Protein AF-0000000074701591 (afdb_homodimer)

InterPro domains:
  IPR004104 Gfo/Idh/MocA-like oxidoreductase, C-terminal [PF02894] (8-174)

Secondary structure (DSSP, 8-state):
---HHHHTTS-HHIIIIIHHHHHHHHHHHTS--SEEEEEEE--SHHHHHTT--SEEEEEEE-TTS-EEEEEEES--TTS----EEEEETTEEEEE---BS---EEEETTEEEEPPBPSSHHHHTHHHHHHHHHHHHHHHTTSS--SS-HHHHHHHHHHHHHHHHHHHHTS-EE-/---HHHHTTS-HHIIIIIHHHHHHHHHHHTS--SEEEEEEE--SHHHHHTT--SEEEEEEE-TTS-EEEEEEES--TTS----EEEEETTEEEEE---BS---EEEETTEEEEPPBP-SHHHHTHHHHHHHHHHHHHHHTTSS--SS-HHHHHHHHHHHHHHHHHHHHTS-EE-

Foldseek 3Di:
DDDLVCCLPQPACLNNPVLVVLLVVCVVVVFFFFKKAKAFAAPDVSCVVSVHTFWMWMWTATPVGDIDIDTGGPDDPLADFDKDWDADPVGIDIDGFDAPDPDWDQDPVGIDDHGTHHDDCVRCVVVVVVVVVQVVCVVVVNDPDPQDPVSSVSSVVNSVQHVVNHVVVHMGGD/DDDLVCCLPQPACLNNPVLVVLLVVCVVVVFFFFKKAKAFAAPDVSCVVSVHTFWMWMWTATPVGDIDIDTGGPDDPLADFDKDWDADPVGIDIDGFDAPDPDWDADPVGIDDHGTHHDDCVRCVVVVVVVVVQVVCVVVVNDPDPQDPVSSVSSVVSSVQHVVNHVVVHMGGD

Sequence (348 aa):
MPPINFLKISGGIFHDCCVHDVDIICWIVGEVPHTVFCLAHAFNSEIGELKDVDTVAVVMKFPSGIIGQIDLSRHAVYGYDQRIEVFGAAGMVTSDNVPALNTQLFKTGGSSQSPLKHSFPQRYADGYTEEMNHFINAIRRKESLRVSKDDVLRSWHVVDAIEKSFHSGKPVTLMPPINFLKISGGIFHDCCVHDVDIICWIVGEVPHTVFCLAHAFNSEIGELKDVDTVAVVMKFPSGIIGQIDLSRHAVYGYDQRIEVFGAAGMVTSDNVPALNTQLFKTGGSSQSPLKHSFPQRYADGYTEEMNHFINAIRRKESLRVSKDDVLRSWHVVDAIEKSFHSGKPVTL

Structure (mmCIF, N/CA/C/O backbone):
data_AF-0000000074701591-model_v1
#
loop_
_entity.id
_entity.type
_entity.pdbx_description
1 polymer 'Myo-inositol 2-dehydrogenase'
#
loop_
_atom_site.group_PDB
_atom_site.id
_atom_site.type_symbol
_atom_site.label_atom_id
_atom_site.label_alt_id
_atom_site.label_comp_id
_atom_site.label_asym_id
_atom_site.label_entity_id
_atom_site.label_seq_id
_atom_site.pdbx_PDB_ins_code
_atom_site.Cartn_x
_atom_site.Cartn_y
_atom_site.Cartn_z
_atom_site.occupancy
_atom_site.B_iso_or_equiv
_atom_site.auth_seq_id
_atom_site.auth_comp_id
_atom_site.auth_asym_id
_atom_site.auth_atom_id
_atom_site.pdbx_PDB_model_num
ATOM 1 N N . MET A 1 1 ? -6.352 19.656 -4.129 1 79.56 1 MET A N 1
ATOM 2 C CA . MET A 1 1 ? -4.941 20.031 -4.164 1 79.56 1 MET A CA 1
ATOM 3 C C . MET A 1 1 ? -4.762 21.469 -3.678 1 79.56 1 MET A C 1
ATOM 5 O O . MET A 1 1 ? -5.57 22.344 -3.992 1 79.56 1 MET A O 1
ATOM 9 N N . PRO A 1 2 ? -3.682 21.688 -2.904 1 80.56 2 PRO A N 1
ATOM 10 C CA . PRO A 1 2 ? -3.445 23.062 -2.455 1 80.56 2 PRO A CA 1
ATOM 11 C C . PRO A 1 2 ? -3.113 24.016 -3.605 1 80.56 2 PRO A C 1
ATOM 13 O O . PRO A 1 2 ? -2.688 23.562 -4.676 1 80.56 2 PRO A O 1
ATOM 16 N N . PRO A 1 3 ? -3.387 25.344 -3.336 1 85.69 3 PRO A N 1
ATOM 17 C CA . PRO A 1 3 ? -3.025 26.312 -4.371 1 85.69 3 PRO A CA 1
ATOM 18 C C . PRO A 1 3 ? -1.529 26.328 -4.672 1 85.69 3 PRO A C 1
ATOM 20 O O . PRO A 1 3 ? -0.713 26.109 -3.775 1 85.69 3 PRO A O 1
ATOM 23 N N . ILE A 1 4 ? -1.221 26.656 -5.949 1 87.12 4 ILE A N 1
ATOM 24 C CA . ILE A 1 4 ? 0.149 26.609 -6.449 1 87.12 4 ILE A CA 1
ATOM 25 C C . ILE A 1 4 ? 1.024 27.578 -5.652 1 87.12 4 ILE A C 1
ATOM 27 O O . ILE A 1 4 ? 2.201 27.297 -5.406 1 87.12 4 ILE A O 1
ATOM 31 N N . ASN A 1 5 ? 0.475 28.688 -5.27 1 88.06 5 ASN A N 1
ATOM 32 C CA . ASN A 1 5 ? 1.245 29.672 -4.512 1 88.06 5 ASN A CA 1
ATOM 33 C C . ASN A 1 5 ? 1.689 29.109 -3.162 1 88.06 5 ASN A C 1
ATOM 35 O O . ASN A 1 5 ? 2.756 29.469 -2.66 1 88.06 5 ASN A O 1
ATOM 39 N N . PHE A 1 6 ? 0.894 28.297 -2.631 1 88.56 6 PHE A N 1
ATOM 40 C CA . PHE A 1 6 ? 1.275 27.625 -1.394 1 88.56 6 PHE A CA 1
ATOM 41 C C . PHE A 1 6 ? 2.357 26.594 -1.654 1 88.56 6 PHE A C 1
ATOM 43 O O . PHE A 1 6 ? 3.311 26.469 -0.88 1 88.56 6 PHE A O 1
ATOM 50 N N . LEU A 1 7 ? 2.193 25.875 -2.693 1 87.56 7 LEU A N 1
ATOM 51 C CA . LEU A 1 7 ? 3.135 24.797 -3.012 1 87.56 7 LEU A CA 1
ATOM 52 C C . LEU A 1 7 ? 4.539 25.359 -3.221 1 87.56 7 LEU A C 1
ATOM 54 O O . LEU A 1 7 ? 5.527 24.688 -2.906 1 87.56 7 LEU A O 1
ATOM 58 N N . LYS A 1 8 ? 4.652 26.641 -3.631 1 87.44 8 LYS A N 1
ATOM 59 C CA . LYS A 1 8 ? 5.934 27.297 -3.887 1 87.44 8 LYS A CA 1
ATOM 60 C C . LYS A 1 8 ? 6.723 27.484 -2.594 1 87.44 8 LYS A C 1
ATOM 62 O O . LYS A 1 8 ? 7.953 27.516 -2.611 1 87.44 8 LYS A O 1
ATOM 67 N N . ILE A 1 9 ? 5.941 27.5 -1.515 1 86.56 9 ILE A N 1
ATOM 68 C CA . ILE A 1 9 ? 6.629 27.812 -0.264 1 86.56 9 ILE A CA 1
ATOM 69 C C . ILE A 1 9 ? 6.438 26.672 0.725 1 86.56 9 ILE A C 1
ATOM 71 O O . ILE A 1 9 ? 6.781 26.781 1.902 1 86.56 9 ILE A O 1
ATOM 75 N N . SER A 1 10 ? 5.859 25.578 0.426 1 84.5 10 SER A N 1
ATOM 76 C CA . SER A 1 10 ? 5.453 24.5 1.317 1 84.5 10 SER A CA 1
ATOM 77 C C . SER A 1 10 ? 6.645 23.625 1.711 1 84.5 10 SER A C 1
ATOM 79 O O . SER A 1 10 ? 6.566 22.859 2.662 1 84.5 10 SER A O 1
ATOM 81 N N . GLY A 1 11 ? 7.812 23.719 1.009 1 89.12 11 GLY A N 1
ATOM 82 C CA . GLY A 1 11 ? 8.938 22.844 1.234 1 89.12 11 GLY A CA 1
ATOM 83 C C . GLY A 1 11 ? 8.82 21.516 0.488 1 89.12 11 GLY A C 1
ATOM 84 O O . GLY A 1 11 ? 9.641 20.625 0.68 1 89.12 11 GLY A O 1
ATOM 85 N N . GLY A 1 12 ? 7.734 21.438 -0.418 1 94.19 12 GLY A N 1
ATOM 86 C CA . GLY A 1 12 ? 7.582 20.266 -1.252 1 94.19 12 GLY A CA 1
ATOM 87 C C . GLY A 1 12 ? 6.789 19.156 -0.581 1 94.19 12 GLY A C 1
ATOM 88 O O . GLY A 1 12 ? 6.613 19.156 0.639 1 94.19 12 GLY A O 1
ATOM 89 N N . ILE A 1 13 ? 6.387 18.188 -1.311 1 96.75 13 ILE A N 1
ATOM 90 C CA . ILE A 1 13 ? 5.445 17.172 -0.865 1 96.75 13 ILE A CA 1
ATOM 91 C C . ILE A 1 13 ? 6.066 16.359 0.265 1 96.75 13 ILE A C 1
ATOM 93 O O . ILE A 1 13 ? 5.359 15.875 1.154 1 96.75 13 ILE A O 1
ATOM 97 N N . PHE A 1 14 ? 7.371 16.172 0.248 1 97.88 14 PHE A N 1
ATOM 98 C CA . PHE A 1 14 ? 8.031 15.336 1.236 1 97.88 14 PHE A CA 1
ATOM 99 C C . PHE A 1 14 ? 7.957 15.961 2.623 1 97.88 14 PHE A C 1
ATOM 101 O O . PHE A 1 14 ? 7.488 15.336 3.572 1 97.88 14 PHE A O 1
ATOM 108 N N . HIS A 1 15 ? 8.281 17.219 2.748 1 95.19 15 HIS A N 1
ATOM 109 C CA . HIS A 1 15 ? 8.328 17.859 4.055 1 95.19 15 HIS A CA 1
ATOM 110 C C . HIS A 1 15 ? 6.988 18.5 4.406 1 95.19 15 HIS A C 1
ATOM 112 O O . HIS A 1 15 ? 6.73 18.812 5.57 1 95.19 15 HIS A O 1
ATOM 118 N N . ASP A 1 16 ? 6.117 18.609 3.438 1 94.12 16 ASP A N 1
ATOM 119 C CA . ASP A 1 16 ? 4.789 19.172 3.656 1 94.12 16 ASP A CA 1
ATOM 120 C C . ASP A 1 16 ? 3.779 18.078 3.998 1 94.12 16 ASP A C 1
ATOM 122 O O . ASP A 1 16 ? 2.914 18.281 4.855 1 94.12 16 ASP A O 1
ATOM 126 N N . CYS A 1 17 ? 3.826 16.906 3.34 1 94.81 17 CYS A N 1
ATOM 127 C CA . CYS A 1 17 ? 2.797 15.883 3.453 1 94.81 17 CYS A CA 1
ATOM 128 C C . CYS A 1 17 ? 3.389 14.57 3.953 1 94.81 17 CYS A C 1
ATOM 130 O O . CYS A 1 17 ? 2.986 14.062 5 1 94.81 17 CYS A O 1
ATOM 132 N N . CYS A 1 18 ? 4.414 14.109 3.32 1 97.75 18 CYS A N 1
ATOM 133 C CA . CYS A 1 18 ? 4.992 12.805 3.602 1 97.75 18 CYS A CA 1
ATOM 134 C C . CYS A 1 18 ? 5.465 12.719 5.051 1 97.75 18 CYS A C 1
ATOM 136 O O . CYS A 1 18 ? 5.387 11.656 5.668 1 97.75 18 CYS A O 1
ATOM 138 N N . VAL A 1 19 ? 5.875 13.805 5.578 1 97.31 19 VAL A N 1
ATOM 139 C CA . VAL A 1 19 ? 6.43 13.859 6.926 1 97.31 19 VAL A CA 1
ATOM 140 C C . VAL A 1 19 ? 5.379 13.398 7.934 1 97.31 19 VAL A C 1
ATOM 142 O O . VAL A 1 19 ? 5.707 12.758 8.938 1 97.31 19 VAL A O 1
ATOM 145 N N . HIS A 1 20 ? 4.137 13.664 7.703 1 94.81 20 HIS A N 1
ATOM 146 C CA . HIS A 1 20 ? 3.076 13.25 8.617 1 94.81 20 HIS A CA 1
ATOM 147 C C . HIS A 1 20 ? 2.895 11.734 8.594 1 94.81 20 HIS A C 1
ATOM 149 O O . HIS A 1 20 ? 2.66 11.117 9.641 1 94.81 20 HIS A O 1
ATOM 155 N N . ASP A 1 21 ? 2.953 11.156 7.445 1 97.31 21 ASP A N 1
ATOM 156 C CA . ASP A 1 21 ? 2.844 9.703 7.316 1 97.31 21 ASP A CA 1
ATOM 157 C C . ASP A 1 21 ? 4.023 9.008 7.988 1 97.31 21 ASP A C 1
ATOM 159 O O . ASP A 1 21 ? 3.842 8 8.68 1 97.31 21 ASP A O 1
ATOM 163 N N . VAL A 1 22 ? 5.18 9.57 7.762 1 98.12 22 VAL A N 1
ATOM 164 C CA . VAL A 1 22 ? 6.375 9.016 8.391 1 98.12 22 VAL A CA 1
ATOM 165 C C . VAL A 1 22 ? 6.246 9.086 9.906 1 98.12 22 VAL A C 1
ATOM 167 O O . VAL A 1 22 ? 6.547 8.125 10.609 1 98.12 22 VAL A O 1
ATOM 170 N N . ASP A 1 23 ? 5.828 10.211 10.367 1 97 23 ASP A N 1
ATOM 171 C CA . ASP A 1 23 ? 5.68 10.422 11.805 1 97 23 ASP A CA 1
ATOM 172 C C . ASP A 1 23 ? 4.766 9.367 12.422 1 97 23 ASP A C 1
ATOM 174 O O . ASP A 1 23 ? 5.125 8.734 13.422 1 97 23 ASP A O 1
ATOM 178 N N . ILE A 1 24 ? 3.611 9.148 11.844 1 96.19 24 ILE A N 1
ATOM 179 C CA . ILE A 1 24 ? 2.641 8.219 12.414 1 96.19 24 ILE A CA 1
ATOM 180 C C . ILE A 1 24 ? 3.184 6.797 12.344 1 96.19 24 ILE A C 1
ATOM 182 O O . ILE A 1 24 ? 3 6.004 13.266 1 96.19 24 ILE A O 1
ATOM 186 N N . ILE A 1 25 ? 3.84 6.438 11.266 1 97.69 25 ILE A N 1
ATOM 187 C CA . ILE A 1 25 ? 4.379 5.09 11.109 1 97.69 25 ILE A CA 1
ATOM 188 C C . ILE A 1 25 ? 5.457 4.844 12.156 1 97.69 25 ILE A C 1
ATOM 190 O O . ILE A 1 25 ? 5.445 3.812 12.836 1 97.69 25 ILE A O 1
ATOM 194 N N . CYS A 1 26 ? 6.359 5.77 12.305 1 97 26 CYS A N 1
ATOM 195 C CA . CYS A 1 26 ? 7.418 5.617 13.289 1 97 26 CYS A CA 1
ATOM 196 C C . CYS A 1 26 ? 6.84 5.543 14.703 1 97 26 CYS A C 1
ATOM 198 O O . CYS A 1 26 ? 7.344 4.801 15.547 1 97 26 CYS A O 1
ATOM 200 N N . TRP A 1 27 ? 5.848 6.332 14.93 1 95.31 27 TRP A N 1
ATOM 201 C CA . TRP A 1 27 ? 5.191 6.324 16.234 1 95.31 27 TRP A CA 1
ATOM 202 C C . TRP A 1 27 ? 4.559 4.965 16.516 1 95.31 27 TRP A C 1
ATOM 204 O O . TRP A 1 27 ? 4.738 4.402 17.594 1 95.31 27 TRP A O 1
ATOM 214 N N . ILE A 1 28 ? 3.879 4.367 15.562 1 96.25 28 ILE A N 1
ATOM 215 C CA . ILE A 1 28 ? 3.195 3.086 15.711 1 96.25 28 ILE A CA 1
ATOM 216 C C . ILE A 1 28 ? 4.223 1.969 15.883 1 96.25 28 ILE A C 1
ATOM 218 O O . ILE A 1 28 ? 4.066 1.103 16.75 1 96.25 28 ILE A O 1
ATOM 222 N N . VAL A 1 29 ? 5.234 2.025 15.062 1 96.19 29 VAL A N 1
ATOM 223 C CA . VAL A 1 29 ? 6.223 0.956 15.055 1 96.19 29 VAL A CA 1
ATOM 224 C C . VAL A 1 29 ? 7.137 1.085 16.266 1 96.19 29 VAL A C 1
ATOM 226 O O . VAL A 1 29 ? 7.613 0.082 16.812 1 96.19 29 VAL A O 1
ATOM 229 N N . GLY A 1 30 ? 7.395 2.258 16.719 1 94.81 30 GLY A N 1
ATOM 230 C CA . GLY A 1 30 ? 8.281 2.512 17.844 1 94.81 30 GLY A CA 1
ATOM 231 C C . GLY A 1 30 ? 9.75 2.396 17.484 1 94.81 30 GLY A C 1
ATOM 232 O O . GLY A 1 30 ? 10.578 2.086 18.344 1 94.81 30 GLY A O 1
ATOM 233 N N . GLU A 1 31 ? 10.039 2.424 16.172 1 95.81 31 GLU A N 1
ATOM 234 C CA . GLU A 1 31 ? 11.391 2.342 15.625 1 95.81 31 GLU A CA 1
ATOM 235 C C . GLU A 1 31 ? 11.602 3.363 14.508 1 95.81 31 GLU A C 1
ATOM 237 O O . GLU A 1 31 ? 10.641 3.977 14.039 1 95.81 31 GLU A O 1
ATOM 242 N N . VAL A 1 32 ? 12.836 3.596 14.273 1 97.06 32 VAL A N 1
ATOM 243 C CA . VAL A 1 32 ? 13.219 4.32 13.062 1 97.06 32 VAL A CA 1
ATOM 244 C C . VAL A 1 32 ? 13.656 3.332 11.984 1 97.06 32 VAL A C 1
ATOM 246 O O . VAL A 1 32 ? 14.367 2.363 12.266 1 97.06 32 VAL A O 1
ATOM 249 N N . PRO A 1 33 ? 13.156 3.578 10.789 1 98.38 33 PRO A N 1
ATOM 250 C CA . PRO A 1 33 ? 13.602 2.652 9.742 1 98.38 33 PRO A CA 1
ATOM 251 C C . PRO A 1 33 ? 15.102 2.738 9.469 1 98.38 33 PRO A C 1
ATOM 253 O O . PRO A 1 33 ? 15.703 3.803 9.641 1 98.38 33 PRO A O 1
ATOM 256 N N . HIS A 1 34 ? 15.688 1.647 9.055 1 97.94 34 HIS A N 1
ATOM 257 C CA . HIS A 1 34 ? 17.109 1.663 8.727 1 97.94 34 HIS A CA 1
ATOM 258 C C . HIS A 1 34 ? 17.328 1.798 7.227 1 97.94 34 HIS A C 1
ATOM 260 O O . HIS A 1 34 ? 18.422 2.148 6.781 1 97.94 34 HIS A O 1
ATOM 266 N N . THR A 1 35 ? 16.359 1.488 6.426 1 98.44 35 THR A N 1
ATOM 267 C CA . THR A 1 35 ? 16.422 1.629 4.977 1 98.44 35 THR A CA 1
ATOM 268 C C . THR A 1 35 ? 15.125 2.234 4.438 1 98.44 35 THR A C 1
ATOM 270 O O . THR A 1 35 ? 14.031 1.86 4.871 1 98.44 35 THR A O 1
ATOM 273 N N . VAL A 1 36 ? 15.234 3.16 3.463 1 98.88 36 VAL A N 1
ATOM 274 C CA . VAL A 1 36 ? 14.07 3.725 2.795 1 98.88 36 VAL A CA 1
ATOM 275 C C . VAL A 1 36 ? 14.32 3.787 1.289 1 98.88 36 VAL A C 1
ATOM 277 O O . VAL A 1 36 ? 15.461 3.928 0.846 1 98.88 36 VAL A O 1
ATOM 280 N N . PHE A 1 37 ? 13.297 3.635 0.525 1 98.94 37 PHE A N 1
ATOM 281 C CA . PHE A 1 37 ? 13.312 3.812 -0.921 1 98.94 37 PHE A CA 1
ATOM 282 C C . PHE A 1 37 ? 12.031 4.484 -1.401 1 98.94 37 PHE A C 1
ATOM 284 O O . PHE A 1 37 ? 10.945 4.203 -0.889 1 98.94 37 PHE A O 1
ATOM 291 N N . CYS A 1 38 ? 12.203 5.34 -2.35 1 98.88 38 CYS A N 1
ATOM 292 C CA . CYS A 1 38 ? 11.078 6.168 -2.77 1 98.88 38 CYS A CA 1
ATOM 293 C C . CYS A 1 38 ? 11 6.254 -4.289 1 98.88 38 CYS A C 1
ATOM 295 O O . CYS A 1 38 ? 12.023 6.441 -4.957 1 98.88 38 CYS A O 1
ATOM 297 N N . LEU A 1 39 ? 9.852 6 -4.828 1 98.81 39 LEU A N 1
ATOM 298 C CA . LEU A 1 39 ? 9.484 6.371 -6.191 1 98.81 39 LEU A CA 1
ATOM 299 C C . LEU A 1 39 ? 8.43 7.469 -6.191 1 98.81 39 LEU A C 1
ATOM 301 O O . LEU A 1 39 ? 7.52 7.461 -5.363 1 98.81 39 LEU A O 1
ATOM 305 N N . ALA A 1 40 ? 8.578 8.383 -7.102 1 98.62 40 ALA A N 1
ATOM 306 C CA . ALA A 1 40 ? 7.605 9.469 -7.168 1 98.62 40 ALA A CA 1
ATOM 307 C C . ALA A 1 40 ? 7.453 9.984 -8.594 1 98.62 40 ALA A C 1
ATOM 309 O O . ALA A 1 40 ? 8.227 9.609 -9.484 1 98.62 40 ALA A O 1
ATOM 310 N N . HIS A 1 41 ? 6.402 10.742 -8.805 1 98.12 41 HIS A N 1
ATOM 311 C CA . HIS A 1 41 ? 6.109 11.273 -10.133 1 98.12 41 HIS A CA 1
ATOM 312 C C . HIS A 1 41 ? 5.27 12.539 -10.047 1 98.12 41 HIS A C 1
ATOM 314 O O . HIS A 1 41 ? 4.461 12.695 -9.125 1 98.12 41 HIS A O 1
ATOM 320 N N . ALA A 1 42 ? 5.5 13.43 -10.914 1 97.31 42 ALA A N 1
ATOM 321 C CA . ALA A 1 42 ? 4.641 14.602 -11.094 1 97.31 42 ALA A CA 1
ATOM 322 C C . ALA A 1 42 ? 3.713 14.422 -12.289 1 97.31 42 ALA A C 1
ATOM 324 O O . ALA A 1 42 ? 4.145 14.539 -13.438 1 97.31 42 ALA A O 1
ATOM 325 N N . PHE A 1 43 ? 2.492 14.156 -12.039 1 96.06 43 PHE A N 1
ATOM 326 C CA . PHE A 1 43 ? 1.516 14.078 -13.117 1 96.06 43 PHE A CA 1
ATOM 327 C C . PHE A 1 43 ? 1.043 15.469 -13.523 1 96.06 43 PHE A C 1
ATOM 329 O O . PHE A 1 43 ? 0.698 15.703 -14.68 1 96.06 43 PHE A O 1
ATOM 336 N N . ASN A 1 44 ? 0.927 16.297 -12.531 1 94.25 44 ASN A N 1
ATOM 337 C CA . ASN A 1 44 ? 0.596 17.703 -12.773 1 94.25 44 ASN A CA 1
ATOM 338 C C . ASN A 1 44 ? 1.81 18.484 -13.258 1 94.25 44 ASN A C 1
ATOM 340 O O . ASN A 1 44 ? 2.797 18.625 -12.531 1 94.25 44 ASN A O 1
ATOM 344 N N . SER A 1 45 ? 1.677 19.078 -14.391 1 94.56 45 SER A N 1
ATOM 345 C CA . SER A 1 45 ? 2.816 19.75 -15.016 1 94.56 45 SER A CA 1
ATOM 346 C C . SER A 1 45 ? 3.256 20.969 -14.203 1 94.56 45 SER A C 1
ATOM 348 O O . SER A 1 45 ? 4.445 21.281 -14.148 1 94.56 45 SER A O 1
ATOM 350 N N . GLU A 1 46 ? 2.365 21.656 -13.617 1 93.88 46 GLU A N 1
ATOM 351 C CA . GLU A 1 46 ? 2.703 22.828 -12.812 1 93.88 46 GLU A CA 1
ATOM 352 C C . GLU A 1 46 ? 3.549 22.438 -11.602 1 93.88 46 GLU A C 1
ATOM 354 O O . GLU A 1 46 ? 4.484 23.156 -11.234 1 93.88 46 GLU A O 1
ATOM 359 N N . ILE A 1 47 ? 3.191 21.328 -11.016 1 94.62 47 ILE A N 1
ATOM 360 C CA . ILE A 1 47 ? 3.963 20.844 -9.883 1 94.62 47 ILE A CA 1
ATOM 361 C C . ILE A 1 47 ? 5.359 20.422 -10.352 1 94.62 47 ILE A C 1
ATOM 363 O O . ILE A 1 47 ? 6.352 20.688 -9.664 1 94.62 47 ILE A O 1
ATOM 367 N N . GLY A 1 48 ? 5.391 19.797 -11.477 1 95 48 GLY A N 1
ATOM 368 C CA . GLY A 1 48 ? 6.672 19.438 -12.062 1 95 48 GLY A CA 1
ATOM 369 C C . GLY A 1 48 ? 7.586 20.625 -12.297 1 95 48 GLY A C 1
ATOM 370 O O . GLY A 1 48 ? 8.797 20.531 -12.07 1 95 48 GLY A O 1
ATOM 371 N N . GLU A 1 49 ? 7.062 21.656 -12.719 1 94.62 49 GLU A N 1
ATOM 372 C CA . GLU A 1 49 ? 7.828 22.859 -13 1 94.62 49 GLU A CA 1
ATOM 373 C C . GLU A 1 49 ? 8.438 23.438 -11.727 1 94.62 49 GLU A C 1
ATOM 375 O O . GLU A 1 49 ? 9.469 24.109 -11.773 1 94.62 49 GLU A O 1
ATOM 380 N N . LEU A 1 50 ? 7.805 23.156 -10.641 1 93.81 50 LEU A N 1
ATOM 381 C CA . LEU A 1 50 ? 8.328 23.594 -9.352 1 93.81 50 LEU A CA 1
ATOM 382 C C . LEU A 1 50 ? 9.391 22.625 -8.844 1 93.81 50 LEU A C 1
ATOM 384 O O . LEU A 1 50 ? 9.852 22.734 -7.703 1 93.81 50 LEU A O 1
ATOM 388 N N . LYS A 1 51 ? 9.719 21.656 -9.68 1 94.81 51 LYS A N 1
ATOM 389 C CA . LYS A 1 51 ? 10.672 20.609 -9.328 1 94.81 51 LYS A CA 1
ATOM 390 C C . LYS A 1 51 ? 10.188 19.812 -8.125 1 94.81 51 LYS A C 1
ATOM 392 O O . LYS A 1 51 ? 10.977 19.453 -7.246 1 94.81 51 LYS A O 1
ATOM 397 N N . ASP A 1 52 ? 8.914 19.688 -8.039 1 96.56 52 ASP A N 1
ATOM 398 C CA . ASP A 1 52 ? 8.242 18.875 -7.035 1 96.56 52 ASP A CA 1
ATOM 399 C C . ASP A 1 52 ? 7.488 17.719 -7.688 1 96.56 52 ASP A C 1
ATOM 401 O O . ASP A 1 52 ? 7.562 17.531 -8.906 1 96.56 52 ASP A O 1
ATOM 405 N N . VAL A 1 53 ? 6.926 16.859 -6.887 1 97.62 53 VAL A N 1
ATOM 406 C CA . VAL A 1 53 ? 6.133 15.727 -7.355 1 97.62 53 VAL A CA 1
ATOM 407 C C . VAL A 1 53 ? 4.773 15.727 -6.66 1 97.62 53 VAL A C 1
ATOM 409 O O . VAL A 1 53 ? 4.559 16.469 -5.707 1 97.62 53 VAL A O 1
ATOM 412 N N . ASP A 1 54 ? 3.816 14.922 -7.242 1 96.88 54 ASP A N 1
ATOM 413 C CA . ASP A 1 54 ? 2.484 14.938 -6.648 1 96.88 54 ASP A CA 1
ATOM 414 C C . ASP A 1 54 ? 2.029 13.523 -6.277 1 96.88 54 ASP A C 1
ATOM 416 O O . ASP A 1 54 ? 0.958 13.344 -5.699 1 96.88 54 ASP A O 1
ATOM 420 N N . THR A 1 55 ? 2.805 12.523 -6.633 1 97.62 55 THR A N 1
ATOM 421 C CA . THR A 1 55 ? 2.549 11.125 -6.305 1 97.62 55 THR A CA 1
ATOM 422 C C . THR A 1 55 ? 3.814 10.453 -5.781 1 97.62 55 THR A C 1
ATOM 424 O O . THR A 1 55 ? 4.863 10.5 -6.43 1 97.62 55 THR A O 1
ATOM 427 N N . VAL A 1 56 ? 3.65 9.883 -4.594 1 98.44 56 VAL A N 1
ATOM 428 C CA . VAL A 1 56 ? 4.82 9.352 -3.904 1 98.44 56 VAL A CA 1
ATOM 429 C C . VAL A 1 56 ? 4.512 7.961 -3.361 1 98.44 56 VAL A C 1
ATOM 431 O O . VAL A 1 56 ? 3.443 7.734 -2.785 1 98.44 56 VAL A O 1
ATOM 434 N N . ALA A 1 57 ? 5.422 7.031 -3.598 1 98.81 57 ALA A N 1
ATOM 435 C CA . ALA A 1 57 ? 5.395 5.703 -2.99 1 98.81 57 ALA A CA 1
ATOM 436 C C . ALA A 1 57 ? 6.691 5.418 -2.242 1 98.81 57 ALA A C 1
ATOM 438 O O . ALA A 1 57 ? 7.781 5.57 -2.799 1 98.81 57 ALA A O 1
ATOM 439 N N . VAL A 1 58 ? 6.535 5.043 -1.021 1 98.88 58 VAL A N 1
ATOM 440 C CA . VAL A 1 58 ? 7.699 4.773 -0.184 1 98.88 58 VAL A CA 1
ATOM 441 C C . VAL A 1 58 ? 7.605 3.361 0.394 1 98.88 58 VAL A C 1
ATOM 443 O O . VAL A 1 58 ? 6.527 2.92 0.797 1 98.88 58 VAL A O 1
ATOM 446 N N . VAL A 1 59 ? 8.742 2.666 0.426 1 98.88 59 VAL A N 1
ATOM 447 C CA . VAL A 1 59 ? 8.891 1.475 1.253 1 98.88 59 VAL A CA 1
ATOM 448 C C . VAL A 1 59 ? 10.047 1.666 2.23 1 98.88 59 VAL A C 1
ATOM 450 O O . VAL A 1 59 ? 11.07 2.252 1.881 1 98.88 59 VAL A O 1
ATOM 453 N N . MET A 1 60 ? 9.828 1.188 3.398 1 98.69 60 MET A N 1
ATOM 454 C CA . MET A 1 60 ? 10.859 1.332 4.426 1 98.69 60 MET A CA 1
ATOM 455 C C . MET A 1 60 ? 10.961 0.066 5.27 1 98.69 60 MET A C 1
ATOM 457 O O . MET A 1 60 ? 9.961 -0.615 5.504 1 98.69 60 MET A O 1
ATOM 461 N N . LYS A 1 61 ? 12.156 -0.204 5.699 1 98.75 61 LYS A N 1
ATOM 462 C CA . LYS A 1 61 ? 12.438 -1.371 6.531 1 98.75 61 LYS A CA 1
ATOM 463 C C . LYS A 1 61 ? 12.938 -0.956 7.91 1 98.75 61 LYS A C 1
ATOM 465 O O . LYS A 1 61 ? 13.797 -0.078 8.023 1 98.75 61 LYS A O 1
ATOM 470 N N . PHE A 1 62 ? 12.367 -1.59 8.906 1 98.62 62 PHE A N 1
ATOM 471 C CA . PHE A 1 62 ? 12.758 -1.31 10.281 1 98.62 62 PHE A CA 1
ATOM 472 C C . PHE A 1 62 ? 13.672 -2.4 10.82 1 98.62 62 PHE A C 1
ATOM 474 O O . PHE A 1 62 ? 13.68 -3.521 10.305 1 98.62 62 PHE A O 1
ATOM 481 N N . PRO A 1 63 ? 14.477 -2.088 11.883 1 98 63 PRO A N 1
ATOM 482 C CA . PRO A 1 63 ? 15.398 -3.074 12.453 1 98 63 PRO A CA 1
ATOM 483 C C . PRO A 1 63 ? 14.688 -4.352 12.906 1 98 63 PRO A C 1
ATOM 485 O O . PRO A 1 63 ? 15.234 -5.445 12.773 1 98 63 PRO A O 1
ATOM 488 N N . SER A 1 64 ? 13.5 -4.305 13.312 1 97.38 64 SER A N 1
ATOM 489 C CA . SER A 1 64 ? 12.742 -5.453 13.805 1 97.38 64 SER A CA 1
ATOM 490 C C . SER A 1 64 ? 12.273 -6.336 12.656 1 97.38 64 SER A C 1
ATOM 492 O O . SER A 1 64 ? 11.758 -7.434 12.883 1 97.38 64 SER A O 1
ATOM 494 N N . GLY A 1 65 ? 12.383 -5.883 11.453 1 97.56 65 GLY A N 1
ATOM 495 C CA . GLY A 1 65 ? 11.898 -6.605 10.289 1 97.56 65 GLY A CA 1
ATOM 496 C C . GLY A 1 65 ? 10.609 -6.035 9.727 1 97.56 65 GLY A C 1
ATOM 497 O O . GLY A 1 65 ? 10.234 -6.34 8.594 1 97.56 65 GLY A O 1
ATOM 498 N N . ILE A 1 66 ? 9.977 -5.172 10.453 1 98.19 66 ILE A N 1
ATOM 499 C CA . ILE A 1 66 ? 8.727 -4.551 10.016 1 98.19 66 ILE A CA 1
ATOM 500 C C . ILE A 1 66 ? 8.969 -3.752 8.734 1 98.19 66 ILE A C 1
ATOM 502 O O . ILE A 1 66 ? 10.016 -3.113 8.586 1 98.19 66 ILE A O 1
ATOM 506 N N . ILE A 1 67 ? 8.039 -3.85 7.832 1 98.62 67 ILE A N 1
ATOM 507 C CA . ILE A 1 67 ? 8.094 -3.084 6.59 1 98.62 67 ILE A CA 1
ATOM 508 C C . ILE A 1 67 ? 6.961 -2.062 6.559 1 98.62 67 ILE A C 1
ATOM 510 O O . ILE A 1 67 ? 5.812 -2.387 6.875 1 98.62 67 ILE A O 1
ATOM 514 N N . GLY A 1 68 ? 7.312 -0.825 6.332 1 98.62 68 GLY A N 1
ATOM 515 C CA . GLY A 1 68 ? 6.332 0.238 6.168 1 98.62 68 GLY A CA 1
ATOM 516 C C . GLY A 1 68 ? 6.156 0.672 4.727 1 98.62 68 GLY A C 1
ATOM 517 O O . GLY A 1 68 ? 7.113 0.673 3.951 1 98.62 68 GLY A O 1
ATOM 518 N N . GLN A 1 69 ? 4.949 1.071 4.352 1 98.81 69 GLN A N 1
ATOM 519 C CA . GLN A 1 69 ? 4.664 1.592 3.02 1 98.81 69 GLN A CA 1
ATOM 520 C C . GLN A 1 69 ? 3.832 2.869 3.096 1 98.81 69 GLN A C 1
ATOM 522 O O . GLN A 1 69 ? 2.947 2.992 3.945 1 98.81 69 GLN A O 1
ATOM 527 N N . ILE A 1 70 ? 4.129 3.734 2.199 1 98.75 70 ILE A N 1
ATOM 528 C CA . ILE A 1 70 ? 3.363 4.969 2.064 1 98.75 70 ILE A CA 1
ATOM 529 C C . ILE A 1 70 ? 2.887 5.125 0.622 1 98.75 70 ILE A C 1
ATOM 531 O O . ILE A 1 70 ? 3.664 4.941 -0.319 1 98.75 70 ILE A O 1
ATOM 535 N N . ASP A 1 71 ? 1.668 5.297 0.409 1 98.12 71 ASP A N 1
ATOM 536 C CA . ASP A 1 71 ? 1.051 5.746 -0.835 1 98.12 71 ASP A CA 1
ATOM 537 C C . ASP A 1 71 ? 0.453 7.141 -0.68 1 98.12 71 ASP A C 1
ATOM 539 O O . ASP A 1 71 ? -0.523 7.328 0.051 1 98.12 71 ASP A O 1
ATOM 543 N N . LEU A 1 72 ? 1.054 8.07 -1.327 1 97.69 72 LEU A N 1
ATOM 544 C CA . LEU A 1 72 ? 0.728 9.477 -1.104 1 97.69 72 LEU A CA 1
ATOM 545 C C . LEU A 1 72 ? 0.475 10.195 -2.426 1 97.69 72 LEU A C 1
ATOM 547 O O . LEU A 1 72 ? 1.247 10.047 -3.375 1 97.69 72 LEU A O 1
ATOM 551 N N . SER A 1 73 ? -0.619 10.898 -2.514 1 95.69 73 SER A N 1
ATOM 552 C CA . SER A 1 73 ? -0.942 11.68 -3.701 1 95.69 73 SER A CA 1
ATOM 553 C C . SER A 1 73 ? -1.596 13.008 -3.326 1 95.69 73 SER A C 1
ATOM 555 O O . SER A 1 73 ? -2.418 13.062 -2.41 1 95.69 73 SER A O 1
ATOM 557 N N . ARG A 1 74 ? -1.28 14.023 -4.051 1 93.06 74 ARG A N 1
ATOM 558 C CA . ARG A 1 74 ? -1.942 15.312 -3.871 1 93.06 74 ARG A CA 1
ATOM 559 C C . ARG A 1 74 ? -3.256 15.367 -4.645 1 93.06 74 ARG A C 1
ATOM 561 O O . ARG A 1 74 ? -4.008 16.344 -4.535 1 93.06 74 ARG A O 1
ATOM 568 N N . HIS A 1 75 ? -3.568 14.258 -5.352 1 88.56 75 HIS A N 1
ATOM 569 C CA . HIS A 1 75 ? -4.684 14.32 -6.289 1 88.56 75 HIS A CA 1
ATOM 570 C C . HIS A 1 75 ? -5.785 13.336 -5.902 1 88.56 75 HIS A C 1
ATOM 572 O O . HIS A 1 75 ? -6.215 12.523 -6.719 1 88.56 75 HIS A O 1
ATOM 578 N N . ALA A 1 76 ? -6.297 13.398 -4.789 1 88.75 76 ALA A N 1
ATOM 579 C CA . ALA A 1 76 ? -7.48 12.625 -4.418 1 88.75 76 ALA A CA 1
ATOM 580 C C . ALA A 1 76 ? -8.758 13.438 -4.621 1 88.75 76 ALA A C 1
ATOM 582 O O . ALA A 1 76 ? -9.219 14.117 -3.703 1 88.75 76 ALA A O 1
ATOM 583 N N . VAL A 1 77 ? -9.359 13.312 -5.746 1 89 77 VAL A N 1
ATOM 584 C CA . VAL A 1 77 ? -10.445 14.195 -6.16 1 89 77 VAL A CA 1
ATOM 585 C C . VAL A 1 77 ? -11.727 13.812 -5.418 1 89 77 VAL A C 1
ATOM 587 O O . VAL A 1 77 ? -12.711 14.562 -5.441 1 89 77 VAL A O 1
ATOM 590 N N . TYR A 1 78 ? -11.742 12.719 -4.77 1 88.69 78 TYR A N 1
ATOM 591 C CA . TYR A 1 78 ? -12.938 12.234 -4.086 1 88.69 78 TYR A CA 1
ATOM 592 C C . TYR A 1 78 ? -12.914 12.617 -2.611 1 88.69 78 TYR A C 1
ATOM 594 O O . TYR A 1 78 ? -13.781 12.203 -1.842 1 88.69 78 TYR A O 1
ATOM 602 N N . GLY A 1 79 ? -11.938 13.328 -2.186 1 88.31 79 GLY A N 1
ATOM 603 C CA . GLY A 1 79 ? -11.898 13.844 -0.827 1 88.31 79 GLY A CA 1
ATOM 604 C C . GLY A 1 79 ? -10.602 13.539 -0.108 1 88.31 79 GLY A C 1
ATOM 605 O O . GLY A 1 79 ? -9.617 13.133 -0.736 1 88.31 79 GLY A O 1
ATOM 606 N N . TYR A 1 80 ? -10.617 13.867 1.189 1 89.06 80 TYR A N 1
ATOM 607 C CA . TYR A 1 80 ? -9.438 13.656 2.029 1 89.06 80 TYR A CA 1
ATOM 608 C C . TYR A 1 80 ? -9.297 12.188 2.402 1 89.06 80 TYR A C 1
ATOM 610 O O . TYR A 1 80 ? -9.789 11.75 3.445 1 89.06 80 TYR A O 1
ATOM 618 N N . ASP A 1 81 ? -8.586 11.484 1.565 1 92.94 81 ASP A N 1
ATOM 619 C CA . ASP A 1 81 ? -8.391 10.055 1.752 1 92.94 81 ASP A CA 1
ATOM 620 C C . ASP A 1 81 ? -7.188 9.773 2.65 1 92.94 81 ASP A C 1
ATOM 622 O O . ASP A 1 81 ? -6.039 9.938 2.229 1 92.94 81 ASP A O 1
ATOM 626 N N . GLN A 1 82 ? -7.402 9.422 3.818 1 94.12 82 GLN A N 1
ATOM 627 C CA . GLN A 1 82 ? -6.375 9.062 4.789 1 94.12 82 GLN A CA 1
ATOM 628 C C . GLN A 1 82 ? -6.742 7.777 5.527 1 94.12 82 GLN A C 1
ATOM 630 O O . GLN A 1 82 ? -7.75 7.727 6.234 1 94.12 82 GLN A O 1
ATOM 635 N N . ARG A 1 83 ? -5.973 6.797 5.301 1 96.31 83 ARG A N 1
ATOM 636 C CA . ARG A 1 83 ? -6.188 5.48 5.891 1 96.31 83 ARG A CA 1
ATOM 637 C C . ARG A 1 83 ? -4.875 4.875 6.375 1 96.31 83 ARG A C 1
ATOM 639 O O . ARG A 1 83 ? -3.801 5.234 5.883 1 96.31 83 ARG A O 1
ATOM 646 N N . ILE A 1 84 ? -4.988 4.023 7.355 1 97.5 84 ILE A N 1
ATOM 647 C CA . ILE A 1 84 ? -3.818 3.283 7.816 1 97.5 84 ILE A CA 1
ATOM 648 C C . ILE A 1 84 ? -4.211 1.843 8.141 1 97.5 84 ILE A C 1
ATOM 650 O O . ILE A 1 84 ? -5.293 1.592 8.672 1 97.5 84 ILE A O 1
ATOM 654 N N . GLU A 1 85 ? -3.373 0.961 7.742 1 97.75 85 GLU A N 1
ATOM 655 C CA . GLU A 1 85 ? -3.475 -0.452 8.094 1 97.75 85 GLU A CA 1
ATOM 656 C C . GLU A 1 85 ? -2.207 -0.938 8.797 1 97.75 85 GLU A C 1
ATOM 658 O O . GLU A 1 85 ? -1.097 -0.567 8.406 1 97.75 85 GLU A O 1
ATOM 663 N N . VAL A 1 86 ? -2.406 -1.679 9.812 1 97.56 86 VAL A N 1
ATOM 664 C CA . VAL A 1 86 ? -1.304 -2.285 10.555 1 97.56 86 VAL A CA 1
ATOM 665 C C . VAL A 1 86 ? -1.53 -3.789 10.68 1 97.56 86 VAL A C 1
ATOM 667 O O . VAL A 1 86 ? -2.525 -4.227 11.258 1 97.56 86 VAL A O 1
ATOM 670 N N . PHE A 1 87 ? -0.577 -4.477 10.117 1 96.38 87 PHE A N 1
ATOM 671 C CA . PHE A 1 87 ? -0.655 -5.934 10.125 1 96.38 87 PHE A CA 1
ATOM 672 C C . PHE A 1 87 ? 0.264 -6.52 11.188 1 96.38 87 PHE A C 1
ATOM 674 O O . PHE A 1 87 ? 1.416 -6.102 11.32 1 96.38 87 PHE A O 1
ATOM 681 N N . GLY A 1 88 ? -0.306 -7.438 11.945 1 93 88 GLY A N 1
ATOM 682 C CA . GLY A 1 88 ? 0.472 -8.148 12.953 1 93 88 GLY A CA 1
ATOM 683 C C . GLY A 1 88 ? 0.168 -9.641 12.992 1 93 88 GLY A C 1
ATOM 684 O O . GLY A 1 88 ? -0.604 -10.141 12.18 1 93 88 GLY A O 1
ATOM 685 N N . ALA A 1 89 ? 0.737 -10.289 13.938 1 91.56 89 ALA A N 1
ATOM 686 C CA . ALA A 1 89 ? 0.663 -11.75 14.047 1 91.56 89 ALA A CA 1
ATOM 687 C C . ALA A 1 89 ? -0.768 -12.203 14.312 1 91.56 89 ALA A C 1
ATOM 689 O O . ALA A 1 89 ? -1.161 -13.305 13.898 1 91.56 89 ALA A O 1
ATOM 690 N N . ALA A 1 90 ? -1.549 -11.375 14.961 1 93.06 90 ALA A N 1
ATOM 691 C CA . ALA A 1 90 ? -2.887 -11.805 15.367 1 93.06 90 ALA A CA 1
ATOM 692 C C . ALA A 1 90 ? -3.953 -11.211 14.453 1 93.06 90 ALA A C 1
ATOM 694 O O . ALA A 1 90 ? -5.148 -11.391 14.68 1 93.06 90 ALA A O 1
ATOM 695 N N . GLY A 1 91 ? -3.475 -10.477 13.508 1 93.75 91 GLY A N 1
ATOM 696 C CA . GLY A 1 91 ? -4.449 -9.914 12.586 1 93.75 91 GLY A CA 1
ATOM 697 C C . GLY A 1 91 ? -4.078 -8.523 12.109 1 93.75 91 GLY A C 1
ATOM 698 O O . GLY A 1 91 ? -2.896 -8.195 11.992 1 93.75 91 GLY A O 1
ATOM 699 N N . MET A 1 92 ? -5.133 -7.793 11.656 1 94.81 92 MET A N 1
ATOM 700 C CA . MET A 1 92 ? -4.949 -6.457 11.102 1 94.81 92 MET A CA 1
ATOM 701 C C . MET A 1 92 ? -5.867 -5.449 11.773 1 94.81 92 MET A C 1
ATOM 703 O O . MET A 1 92 ? -7.031 -5.75 12.055 1 94.81 92 MET A O 1
ATOM 707 N N . VAL A 1 93 ? -5.332 -4.309 12.086 1 95.81 93 VAL A N 1
ATOM 708 C CA . VAL A 1 93 ? -6.137 -3.174 12.523 1 95.81 93 VAL A CA 1
ATOM 709 C C . VAL A 1 93 ? -6.133 -2.094 11.445 1 95.81 93 VAL A C 1
ATOM 711 O O . VAL A 1 93 ? -5.094 -1.809 10.844 1 95.81 93 VAL A O 1
ATOM 714 N N . THR A 1 94 ? -7.34 -1.544 11.188 1 95.94 94 THR A N 1
ATOM 715 C CA . THR A 1 94 ? -7.43 -0.477 10.195 1 95.94 94 THR A CA 1
ATOM 716 C C . THR A 1 94 ? -8.133 0.745 10.781 1 95.94 94 THR A C 1
ATOM 718 O O . THR A 1 94 ? -8.977 0.617 11.672 1 95.94 94 THR A O 1
ATOM 721 N N . SER A 1 95 ? -7.668 1.94 10.414 1 95.56 95 SER A N 1
ATOM 722 C CA . SER A 1 95 ? -8.414 3.191 10.5 1 95.56 95 SER A CA 1
ATOM 723 C C . SER A 1 95 ? -8.789 3.711 9.117 1 95.56 95 SER A C 1
ATOM 725 O O . SER A 1 95 ? -7.922 4.098 8.336 1 95.56 95 SER A O 1
ATOM 727 N N . ASP A 1 96 ? -10.117 3.729 8.875 1 93.75 96 ASP A N 1
ATOM 728 C CA . ASP A 1 96 ? -10.594 4.012 7.527 1 93.75 96 ASP A CA 1
ATOM 729 C C . ASP A 1 96 ? -11.117 5.441 7.418 1 93.75 96 ASP A C 1
ATOM 731 O O . ASP A 1 96 ? -11.133 6.18 8.406 1 93.75 96 ASP A O 1
ATOM 735 N N . ASN A 1 97 ? -11.508 5.77 6.18 1 92.62 97 ASN A N 1
ATOM 736 C CA . ASN A 1 97 ? -12.055 7.098 5.91 1 92.62 97 ASN A CA 1
ATOM 737 C C . ASN A 1 97 ? -13.422 7.285 6.57 1 92.62 97 ASN A C 1
ATOM 739 O O . ASN A 1 97 ? -14.133 6.316 6.82 1 92.62 97 ASN A O 1
ATOM 743 N N . VAL A 1 98 ? -13.664 8.508 6.848 1 88 98 VAL A N 1
ATOM 744 C CA . VAL A 1 98 ? -14.977 8.898 7.355 1 88 98 VAL A CA 1
ATOM 745 C C . VAL A 1 98 ? -15.734 9.695 6.293 1 88 98 VAL A C 1
ATOM 747 O O . VAL A 1 98 ? -15.312 10.789 5.922 1 88 98 VAL A O 1
ATOM 750 N N . PRO A 1 99 ? -16.812 9.078 5.852 1 89 99 PRO A N 1
ATOM 751 C CA . PRO A 1 99 ? -17.578 9.828 4.852 1 89 99 PRO A CA 1
ATOM 752 C C . PRO A 1 99 ? -18.234 11.078 5.426 1 89 99 PRO A C 1
ATOM 754 O O . PRO A 1 99 ? -18.438 11.172 6.641 1 89 99 PRO A O 1
ATOM 757 N N . ALA A 1 100 ? -18.516 12.008 4.496 1 88.06 100 ALA A N 1
ATOM 758 C CA . ALA A 1 100 ? -19.188 13.234 4.922 1 88.06 100 ALA A CA 1
ATOM 759 C C . ALA A 1 100 ? -20.562 12.93 5.508 1 88.06 100 ALA A C 1
ATOM 761 O O . ALA A 1 100 ? -20.984 13.547 6.492 1 88.06 100 ALA A O 1
ATOM 762 N N . LEU A 1 101 ? -21.281 12.07 4.809 1 88.94 101 LEU A N 1
ATOM 763 C CA . LEU A 1 101 ? -22.562 11.57 5.297 1 88.94 101 LEU A CA 1
ATOM 764 C C . LEU A 1 101 ? -22.594 10.047 5.281 1 88.94 101 LEU A C 1
ATOM 766 O O . LEU A 1 101 ? -22.078 9.422 4.359 1 88.94 101 LEU A O 1
ATOM 770 N N . ASN A 1 102 ? -23.266 9.531 6.254 1 88.75 102 ASN A N 1
ATOM 771 C CA . ASN A 1 102 ? -23.359 8.078 6.332 1 88.75 102 ASN A CA 1
ATOM 772 C C . ASN A 1 102 ? -24.516 7.539 5.508 1 88.75 102 ASN A C 1
ATOM 774 O O . ASN A 1 102 ? -24.688 6.328 5.387 1 88.75 102 ASN A O 1
ATOM 778 N N . THR A 1 103 ? -25.125 8.391 4.879 1 89.81 103 THR A N 1
ATOM 779 C CA . THR A 1 103 ? -26.312 7.992 4.121 1 89.81 103 THR A CA 1
ATOM 780 C C . THR A 1 103 ? -25.906 7.34 2.799 1 89.81 103 THR A C 1
ATOM 782 O O . THR A 1 103 ? -25.016 7.828 2.109 1 89.81 103 THR A O 1
ATOM 785 N N . GLN A 1 104 ? -26.562 6.234 2.506 1 90.88 104 GLN A N 1
ATOM 786 C CA . GLN A 1 104 ? -26.422 5.566 1.215 1 90.88 104 GLN A CA 1
ATOM 787 C C . GLN A 1 104 ? -27.734 5.594 0.434 1 90.88 104 GLN A C 1
ATOM 789 O O . GLN A 1 104 ? -28.812 5.43 1.013 1 90.88 104 GLN A O 1
ATOM 794 N N . LEU A 1 105 ? -27.547 5.895 -0.829 1 92.25 105 LEU A N 1
ATOM 795 C CA . LEU A 1 105 ? -28.688 5.867 -1.731 1 92.25 105 LEU A CA 1
ATOM 796 C C . LEU A 1 105 ? -28.625 4.656 -2.652 1 92.25 105 LEU A C 1
ATOM 798 O O . LEU A 1 105 ? -27.625 4.441 -3.342 1 92.25 105 LEU A O 1
ATOM 802 N N . PHE A 1 106 ? -29.656 3.84 -2.539 1 94.5 106 PHE A N 1
ATOM 803 C CA . PHE A 1 106 ? -29.734 2.648 -3.373 1 94.5 106 PHE A CA 1
ATOM 804 C C . PHE A 1 106 ? -30.75 2.838 -4.496 1 94.5 106 PHE A C 1
ATOM 806 O O . PHE A 1 106 ? -31.906 3.178 -4.242 1 94.5 106 PHE A O 1
ATOM 813 N N . LYS A 1 107 ? -30.312 2.568 -5.758 1 93.38 107 LYS A N 1
ATOM 814 C CA . LYS A 1 107 ? -31.156 2.625 -6.945 1 93.38 107 LYS A CA 1
ATOM 815 C C . LYS A 1 107 ? -30.938 1.409 -7.84 1 93.38 107 LYS A C 1
ATOM 817 O O . LYS A 1 107 ? -30.109 0.545 -7.523 1 93.38 107 LYS A O 1
ATOM 822 N N . THR A 1 108 ? -31.703 1.24 -8.891 1 93.75 108 THR A N 1
ATOM 823 C CA . THR A 1 108 ? -31.625 0.095 -9.797 1 93.75 108 THR A CA 1
ATOM 824 C C . THR A 1 108 ? -30.219 -0.046 -10.367 1 93.75 108 THR A C 1
ATOM 826 O O . THR A 1 108 ? -29.719 -1.161 -10.562 1 93.75 108 THR A O 1
ATOM 829 N N . GLY A 1 109 ? -29.547 0.997 -10.531 1 93.62 109 GLY A N 1
ATOM 830 C CA . GLY A 1 109 ? -28.234 0.977 -11.156 1 93.62 109 GLY A CA 1
ATOM 831 C C . GLY A 1 109 ? -27.094 0.814 -10.164 1 93.62 109 GLY A C 1
ATOM 832 O O . GLY A 1 109 ? -25.922 0.809 -10.547 1 93.62 109 GLY A O 1
ATOM 833 N N . GLY A 1 110 ? -27.406 0.727 -8.961 1 92.38 110 GLY A N 1
ATOM 834 C CA . GLY A 1 110 ? -26.375 0.588 -7.945 1 92.38 110 GLY A CA 1
ATOM 835 C C . GLY A 1 110 ? -26.547 1.544 -6.781 1 92.38 110 GLY A C 1
ATOM 836 O O . GLY A 1 110 ? -27.625 2.111 -6.594 1 92.38 110 GLY A O 1
ATOM 837 N N . SER A 1 111 ? -25.391 1.534 -5.961 1 91.31 111 SER A N 1
ATOM 838 C CA . SER A 1 111 ? -25.469 2.383 -4.773 1 91.31 111 SER A CA 1
ATOM 839 C C . SER A 1 111 ? -24.453 3.521 -4.844 1 91.31 111 SER A C 1
ATOM 841 O O . SER A 1 111 ? -23.484 3.449 -5.59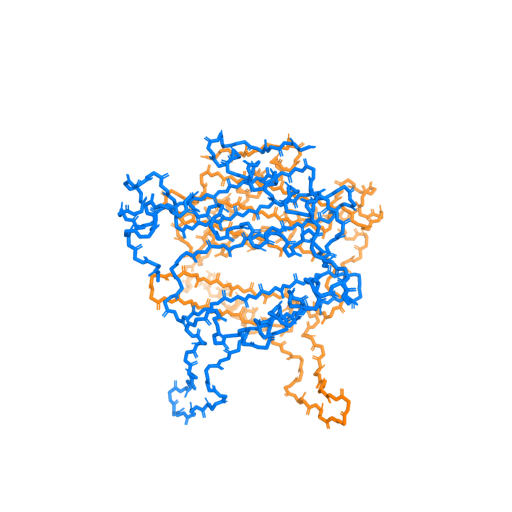4 1 91.31 111 SER A O 1
ATOM 843 N N . SER A 1 112 ? -24.828 4.598 -4.211 1 91.31 112 SER A N 1
ATOM 844 C CA . SER A 1 112 ? -23.922 5.738 -4.105 1 91.31 112 SER A CA 1
ATOM 845 C C . SER A 1 112 ? -23.828 6.242 -2.67 1 91.31 112 SER A C 1
ATOM 847 O O . SER A 1 112 ? -24.719 5.988 -1.86 1 91.31 112 SER A O 1
ATOM 849 N N . GLN A 1 113 ? -22.609 6.809 -2.438 1 89.94 113 GLN A N 1
ATOM 850 C CA . GLN A 1 113 ? -22.344 7.422 -1.14 1 89.94 113 GLN A CA 1
ATOM 851 C C . GLN A 1 113 ? -21.734 8.805 -1.3 1 89.94 113 GLN A C 1
ATOM 853 O O . GLN A 1 113 ? -21.172 9.125 -2.355 1 89.94 113 GLN A O 1
ATOM 858 N N . SER A 1 114 ? -21.906 9.578 -0.2 1 87.81 114 SER A N 1
ATOM 859 C CA . SER A 1 114 ? -21.312 10.906 -0.215 1 87.81 114 SER A CA 1
ATOM 860 C C . SER A 1 114 ? -19.797 10.836 -0.319 1 87.81 114 SER A C 1
ATOM 862 O O . SER A 1 114 ? -19.188 9.859 0.122 1 87.81 114 SER A O 1
ATOM 864 N N . PRO A 1 115 ? -19.188 11.898 -0.838 1 88.25 115 PRO A N 1
ATOM 865 C CA . PRO A 1 115 ? -17.719 11.953 -0.828 1 88.25 115 PRO A CA 1
ATOM 866 C C . PRO A 1 115 ? -17.141 11.953 0.584 1 88.25 115 PRO A C 1
ATOM 868 O O . PRO A 1 115 ? -17.875 12.148 1.557 1 88.25 115 PRO A O 1
ATOM 871 N N . LEU A 1 116 ? -15.875 11.695 0.657 1 91.44 116 LEU A N 1
ATOM 872 C CA . LEU A 1 116 ? -15.172 11.844 1.926 1 91.44 116 LEU A CA 1
ATOM 873 C C . LEU A 1 116 ? -15.18 13.297 2.385 1 91.44 116 LEU A C 1
ATOM 875 O O . LEU A 1 116 ? -15.477 14.203 1.6 1 91.44 116 LEU A O 1
ATOM 879 N N . LYS A 1 117 ? -14.891 13.469 3.68 1 88.75 117 LYS A N 1
ATOM 880 C CA . LYS A 1 117 ? -14.711 14.828 4.172 1 88.75 117 LYS A CA 1
ATOM 881 C C . LYS A 1 117 ? -13.641 15.57 3.371 1 88.75 117 LYS A C 1
ATOM 883 O O . LYS A 1 117 ? -12.688 14.961 2.893 1 88.75 117 LYS A O 1
ATOM 888 N N . HIS A 1 118 ? -13.742 16.812 3.318 1 83.06 118 HIS A N 1
ATOM 889 C CA . HIS A 1 118 ? -12.961 17.562 2.33 1 83.06 118 HIS A CA 1
ATOM 890 C C . HIS A 1 118 ? -11.664 18.078 2.934 1 83.06 118 HIS A C 1
ATOM 892 O O . HIS A 1 118 ? -10.742 18.453 2.205 1 83.06 118 HIS A O 1
ATOM 898 N N . SER A 1 119 ? -11.68 18.172 4.293 1 82.81 119 SER A N 1
ATOM 899 C CA . SER A 1 119 ? -10.5 18.812 4.844 1 82.81 119 SER A CA 1
ATOM 900 C C . SER A 1 119 ? -10.039 18.141 6.129 1 82.81 119 SER A C 1
ATOM 902 O O . SER A 1 119 ? -10.812 17.438 6.777 1 82.81 119 SER A O 1
ATOM 904 N N . PHE A 1 120 ? -8.797 18.484 6.52 1 84.44 120 PHE A N 1
ATOM 905 C CA . PHE A 1 120 ? -8.18 17.969 7.727 1 84.44 120 PHE A CA 1
ATOM 906 C C . PHE A 1 120 ? -8.969 18.375 8.961 1 84.44 120 PHE A C 1
ATOM 908 O O . PHE A 1 120 ? -9.273 17.531 9.82 1 84.44 120 PHE A O 1
ATOM 915 N N . PRO A 1 121 ? -9.273 19.656 8.992 1 84.75 121 PRO A N 1
ATOM 916 C CA . PRO A 1 121 ? -9.992 20.062 10.203 1 84.75 121 PRO A CA 1
ATOM 917 C C . PRO A 1 121 ? -11.344 19.359 10.352 1 84.75 121 PRO A C 1
ATOM 919 O O . PRO A 1 121 ? -11.773 19.062 11.469 1 84.75 121 PRO A O 1
ATOM 922 N N . GLN A 1 122 ? -11.953 19.078 9.297 1 86.06 122 GLN A N 1
ATOM 923 C CA . GLN A 1 122 ? -13.227 18.375 9.367 1 86.06 122 GLN A CA 1
ATOM 924 C C . GLN A 1 122 ? -13.039 16.938 9.836 1 86.06 122 GLN A C 1
ATOM 926 O O . GLN A 1 122 ? -13.797 16.453 10.672 1 86.06 122 GLN A O 1
ATOM 931 N N . ARG A 1 123 ? -12.055 16.344 9.359 1 88.06 123 ARG A N 1
ATOM 932 C CA . ARG A 1 123 ? -11.836 14.922 9.648 1 88.06 123 ARG A CA 1
ATOM 933 C C . ARG A 1 123 ? -11.312 14.727 11.07 1 88.06 123 ARG A C 1
ATOM 935 O O . ARG A 1 123 ? -11.641 13.742 11.727 1 88.06 123 ARG A O 1
ATOM 942 N N . TYR A 1 124 ? -10.5 15.68 11.5 1 91.31 124 TYR A N 1
ATOM 943 C CA . TYR A 1 124 ? -9.828 15.5 12.773 1 91.31 124 TYR A CA 1
ATOM 944 C C . TYR A 1 124 ? -10.211 16.594 13.758 1 91.31 124 TYR A C 1
ATOM 946 O O . TYR A 1 124 ? -9.375 17.062 14.539 1 91.31 124 TYR A O 1
ATOM 954 N N . ALA A 1 125 ? -11.391 17.016 13.758 1 90.69 125 ALA A N 1
ATOM 955 C CA . ALA A 1 125 ? -11.852 18.125 14.594 1 90.69 125 ALA A CA 1
ATOM 956 C C . ALA A 1 125 ? -11.516 17.875 16.062 1 90.69 125 ALA A C 1
ATOM 958 O O . ALA A 1 125 ? -10.961 18.75 16.734 1 90.69 125 ALA A O 1
ATOM 959 N N . ASP A 1 126 ? -11.789 16.688 16.562 1 91.94 126 ASP A N 1
ATOM 960 C CA . ASP A 1 126 ? -11.484 16.359 17.953 1 91.94 126 ASP A CA 1
ATOM 961 C C . ASP A 1 126 ? -9.984 16.391 18.203 1 91.94 126 ASP A C 1
ATOM 963 O O . ASP A 1 126 ? -9.539 16.828 19.266 1 91.94 126 ASP A O 1
ATOM 967 N N . GLY A 1 127 ? -9.297 15.891 17.266 1 91.75 127 GLY A N 1
ATOM 968 C CA . GLY A 1 127 ? -7.848 15.906 17.391 1 91.75 127 GLY A CA 1
ATOM 969 C C . GLY A 1 127 ? -7.273 17.297 17.547 1 91.75 127 GLY A C 1
ATOM 970 O O . GLY A 1 127 ? -6.406 17.531 18.391 1 91.75 127 GLY A O 1
ATOM 971 N N . TYR A 1 128 ? -7.773 18.203 16.812 1 92.06 128 TYR A N 1
ATOM 972 C CA . TYR A 1 128 ? -7.297 19.594 16.859 1 92.06 128 TYR A CA 1
ATOM 973 C C . TYR A 1 128 ? -7.664 20.234 18.188 1 92.06 128 TYR A C 1
ATOM 975 O O . TYR A 1 128 ? -6.867 20.969 18.781 1 92.06 128 TYR A O 1
ATOM 983 N N . THR A 1 129 ? -8.852 19.938 18.625 1 94.19 129 THR A N 1
ATOM 984 C CA . THR A 1 129 ? -9.266 20.469 19.922 1 94.19 129 THR A CA 1
ATOM 985 C C . THR A 1 129 ? -8.359 19.938 21.031 1 94.19 129 THR A C 1
ATOM 987 O O . THR A 1 129 ? -7.875 20.703 21.859 1 94.19 129 THR A O 1
ATOM 990 N N . GLU A 1 130 ? -8.148 18.672 20.953 1 94.69 130 GLU A N 1
ATOM 991 C CA . GLU A 1 130 ? -7.305 18.047 21.984 1 94.69 130 GLU A CA 1
ATOM 992 C C . GLU A 1 130 ? -5.879 18.578 21.906 1 94.69 130 GLU A C 1
ATOM 994 O O . GLU A 1 130 ? -5.234 18.781 22.938 1 94.69 130 GLU A O 1
ATOM 999 N N . GLU A 1 131 ? -5.449 18.719 20.734 1 93 131 GLU A N 1
ATOM 1000 C CA . GLU A 1 131 ? -4.105 19.266 20.547 1 93 131 GLU A CA 1
ATOM 1001 C C . GLU A 1 131 ? -3.99 20.656 21.141 1 93 131 GLU A C 1
ATOM 1003 O O . GLU A 1 131 ? -3.002 20.969 21.812 1 93 131 GLU A O 1
ATOM 1008 N N . MET A 1 132 ? -5.004 21.453 20.938 1 94.81 132 MET A N 1
ATOM 1009 C CA . MET A 1 132 ? -4.996 22.812 21.469 1 94.81 132 MET A CA 1
ATOM 1010 C C . MET A 1 132 ? -5.066 22.797 23 1 94.81 132 MET A C 1
ATOM 1012 O O . MET A 1 132 ? -4.336 23.531 23.656 1 94.81 132 MET A O 1
ATOM 1016 N N . ASN A 1 133 ? -5.891 21.969 23.516 1 96.19 133 ASN A N 1
ATOM 1017 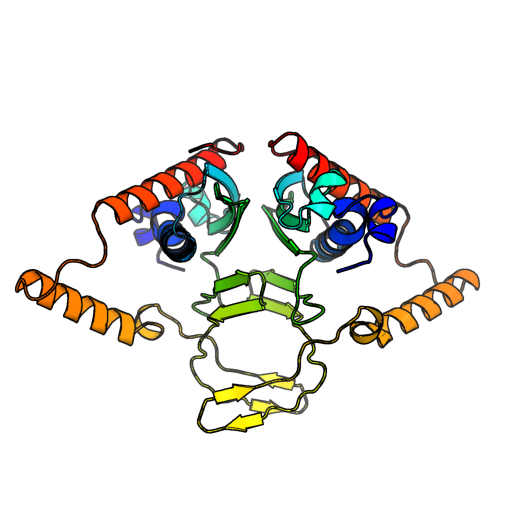C CA . ASN A 1 133 ? -5.973 21.812 24.969 1 96.19 133 ASN A CA 1
ATOM 1018 C C . ASN A 1 133 ? -4.645 21.359 25.562 1 96.19 133 ASN A C 1
ATOM 1020 O O . ASN A 1 133 ? -4.203 21.891 26.594 1 96.19 133 ASN A O 1
ATOM 1024 N N . HIS A 1 134 ? -4.098 20.391 24.922 1 95.94 134 HIS A N 1
ATOM 1025 C CA . HIS A 1 134 ? -2.797 19.906 25.375 1 95.94 134 HIS A CA 1
ATOM 1026 C C . HIS A 1 134 ? -1.757 21.016 25.359 1 95.94 134 HIS A C 1
ATOM 1028 O O . HIS A 1 134 ? -0.965 21.141 26.297 1 95.94 134 HIS A O 1
ATOM 1034 N N . PHE A 1 135 ? -1.766 21.812 24.312 1 94.81 135 PHE A N 1
ATOM 1035 C CA . PHE A 1 135 ? -0.83 22.922 24.188 1 94.81 135 PHE A CA 1
ATOM 1036 C C . PHE A 1 135 ? -1.015 23.922 25.312 1 94.81 135 PHE A C 1
ATOM 1038 O O . PHE A 1 135 ? -0.042 24.344 25.938 1 94.81 135 PHE A O 1
ATOM 1045 N N . ILE A 1 136 ? -2.229 24.219 25.578 1 96.81 136 ILE A N 1
ATOM 1046 C CA . ILE A 1 136 ? -2.553 25.172 26.641 1 96.81 136 ILE A CA 1
ATOM 1047 C C . ILE A 1 136 ? -2.111 24.594 27.984 1 96.81 136 ILE A C 1
ATOM 1049 O O . ILE A 1 136 ? -1.479 25.281 28.781 1 96.81 136 ILE A O 1
ATOM 1053 N N . ASN A 1 137 ? -2.418 23.375 28.188 1 97.12 137 ASN A N 1
ATOM 1054 C CA . ASN A 1 137 ? -2.039 22.719 29.438 1 97.12 137 ASN A CA 1
ATOM 1055 C C . ASN A 1 137 ? -0.524 22.672 29.609 1 97.12 137 ASN A C 1
ATOM 1057 O O . ASN A 1 137 ? -0.014 22.797 30.719 1 97.12 137 ASN A O 1
ATOM 1061 N N . ALA A 1 138 ? 0.156 22.406 28.562 1 94.94 138 ALA A N 1
ATOM 1062 C CA . ALA A 1 138 ? 1.614 22.359 28.609 1 94.94 138 ALA A CA 1
ATOM 1063 C C . ALA A 1 138 ? 2.199 23.719 28.969 1 94.94 138 ALA A C 1
ATOM 1065 O O . ALA A 1 138 ? 3.117 23.797 29.797 1 94.94 138 ALA A O 1
ATOM 1066 N N . ILE A 1 139 ? 1.646 24.797 28.422 1 95.5 139 ILE A N 1
ATOM 1067 C CA . ILE A 1 139 ? 2.113 26.141 28.703 1 95.5 139 ILE A CA 1
ATOM 1068 C C . ILE A 1 139 ? 1.854 26.484 30.172 1 95.5 139 ILE A C 1
ATOM 1070 O O . ILE A 1 139 ? 2.668 27.172 30.812 1 95.5 139 ILE A O 1
ATOM 1074 N N . ARG A 1 140 ? 0.853 25.969 30.641 1 97.06 140 ARG A N 1
ATOM 1075 C CA . ARG A 1 140 ? 0.478 26.219 32.031 1 97.06 140 ARG A CA 1
ATOM 1076 C C . ARG A 1 140 ? 1.2 25.266 32.969 1 97.06 140 ARG A C 1
ATOM 1078 O O . ARG A 1 140 ? 0.934 25.25 34.188 1 97.06 140 ARG A O 1
ATOM 1085 N N . ARG A 1 141 ? 2.066 24.422 32.438 1 95.56 141 ARG A N 1
ATOM 1086 C CA . ARG A 1 141 ? 2.889 23.469 33.156 1 95.56 141 ARG A CA 1
ATOM 1087 C C . ARG A 1 141 ? 2.023 22.438 33.875 1 95.56 141 ARG A C 1
ATOM 1089 O O . ARG A 1 141 ? 2.389 21.953 34.938 1 95.56 141 ARG A O 1
ATOM 1096 N N . LYS A 1 142 ? 0.866 22.188 33.281 1 96.38 142 LYS A N 1
ATOM 1097 C CA . LYS A 1 142 ? -0.016 21.156 33.844 1 96.38 142 LYS A CA 1
ATOM 1098 C C . LYS A 1 142 ? 0.301 19.797 33.25 1 96.38 142 LYS A C 1
ATOM 1100 O O . LYS A 1 142 ? -0.051 18.766 33.844 1 96.38 142 LYS A O 1
ATOM 1105 N N . GLU A 1 143 ? 0.779 19.828 32.094 1 93.62 143 GLU A N 1
ATOM 1106 C CA . GLU A 1 143 ? 1.182 18.609 31.406 1 93.62 143 GLU A CA 1
ATOM 1107 C C . GLU A 1 143 ? 2.492 18.812 30.641 1 93.62 143 GLU A C 1
ATOM 1109 O O . GLU A 1 143 ? 2.836 19.938 30.281 1 93.62 143 GLU A O 1
ATOM 1114 N N . SER A 1 144 ? 3.205 17.75 30.547 1 93.62 144 SER A N 1
ATOM 1115 C CA . SER A 1 144 ? 4.391 17.797 29.688 1 93.62 144 SER A CA 1
ATOM 1116 C C . SER A 1 144 ? 4.027 17.594 28.219 1 93.62 144 SER A C 1
ATOM 1118 O O . SER A 1 144 ? 3.016 16.953 27.922 1 93.62 144 SER A O 1
ATOM 1120 N N . LEU A 1 145 ? 4.844 18.156 27.344 1 92 145 LEU A N 1
ATOM 1121 C CA . LEU A 1 145 ? 4.637 17.969 25.906 1 92 145 LEU A CA 1
ATOM 1122 C C . LEU A 1 145 ? 4.703 16.5 25.531 1 92 145 LEU A C 1
ATOM 1124 O O . LEU A 1 145 ? 5.621 15.789 25.938 1 92 145 LEU A O 1
ATOM 1128 N N . ARG A 1 146 ? 3.701 16.141 24.719 1 89.56 146 ARG A N 1
ATOM 1129 C CA . ARG A 1 146 ? 3.613 14.742 24.312 1 89.56 146 ARG A CA 1
ATOM 1130 C C . ARG A 1 146 ? 4.543 14.453 23.141 1 89.56 146 ARG A C 1
ATOM 1132 O O . ARG A 1 146 ? 4.973 13.312 22.938 1 89.56 146 ARG A O 1
ATOM 1139 N N . VAL A 1 147 ? 4.73 15.391 22.328 1 89.75 147 VAL A N 1
ATOM 1140 C CA . VAL A 1 147 ? 5.645 15.273 21.188 1 89.75 147 VAL A CA 1
ATOM 1141 C C . VAL A 1 147 ? 6.969 15.961 21.531 1 89.75 147 VAL A C 1
ATOM 1143 O O . VAL A 1 147 ? 7.008 17.172 21.781 1 89.75 147 VAL A O 1
ATOM 1146 N N . SER A 1 148 ? 8.031 15.234 21.5 1 90.25 148 SER A N 1
ATOM 1147 C CA . SER A 1 148 ? 9.336 15.758 21.891 1 90.25 148 SER A CA 1
ATOM 1148 C C . SER A 1 148 ? 10.078 16.328 20.672 1 90.25 148 SER A C 1
ATOM 1150 O O . SER A 1 148 ? 9.727 16.031 19.531 1 90.25 148 SER A O 1
ATOM 1152 N N . LYS A 1 149 ? 11.062 17.094 21.016 1 91.19 149 LYS A N 1
ATOM 1153 C CA . LYS A 1 149 ? 11.961 17.594 19.984 1 91.19 149 LYS A CA 1
ATOM 1154 C C . LYS A 1 149 ? 12.602 16.438 19.203 1 91.19 149 LYS A C 1
ATOM 1156 O O . LYS A 1 149 ? 12.734 16.5 17.984 1 91.19 149 LYS A O 1
ATOM 1161 N N . ASP A 1 150 ? 12.922 15.383 19.922 1 90.88 150 ASP A N 1
ATOM 1162 C CA . ASP A 1 150 ? 13.562 14.234 19.297 1 90.88 150 ASP A CA 1
ATOM 1163 C C . ASP A 1 150 ? 12.609 13.531 18.328 1 90.88 150 ASP A C 1
ATOM 1165 O O . ASP A 1 150 ? 13.031 13.023 17.281 1 90.88 150 ASP A O 1
ATOM 1169 N N . ASP A 1 151 ? 11.336 13.555 18.625 1 90 151 ASP A N 1
ATOM 1170 C CA . ASP A 1 151 ? 10.336 12.977 17.734 1 90 151 ASP A CA 1
ATOM 1171 C C . ASP A 1 151 ? 10.281 13.734 16.406 1 90 151 ASP A C 1
ATOM 1173 O O . ASP A 1 151 ? 10.266 13.125 15.336 1 90 151 ASP A O 1
ATOM 1177 N N . VAL A 1 152 ? 10.312 14.961 16.516 1 91.69 152 VAL A N 1
ATOM 1178 C CA . VAL A 1 152 ? 10.203 15.82 15.336 1 91.69 152 VAL A CA 1
ATOM 1179 C C . VAL A 1 152 ? 11.453 15.672 14.469 1 91.69 152 VAL A C 1
ATOM 1181 O O . VAL A 1 152 ? 11.359 15.508 13.25 1 91.69 152 VAL A O 1
ATOM 1184 N N . LEU A 1 153 ? 12.594 15.664 15.078 1 93.88 153 LEU A N 1
ATOM 1185 C CA . LEU A 1 153 ? 13.852 15.547 14.352 1 93.88 153 LEU A CA 1
ATOM 1186 C C . LEU A 1 153 ? 13.961 14.188 13.672 1 93.88 153 LEU A C 1
ATOM 1188 O O . LEU A 1 153 ? 14.477 14.086 12.555 1 93.88 153 LEU A O 1
ATOM 1192 N N . ARG A 1 154 ? 13.477 13.227 14.32 1 93.69 154 ARG A N 1
ATOM 1193 C CA . ARG A 1 154 ? 13.492 11.883 13.766 1 93.69 154 ARG A CA 1
ATOM 1194 C C . ARG A 1 154 ? 12.688 11.812 12.469 1 93.69 154 ARG A C 1
ATOM 1196 O O . ARG A 1 154 ? 13.18 11.328 11.453 1 93.69 154 ARG A O 1
ATOM 1203 N N . SER A 1 155 ? 11.438 12.297 12.539 1 95 155 SER A N 1
ATOM 1204 C CA . SER A 1 155 ? 10.594 12.281 11.352 1 95 155 SER A CA 1
ATOM 1205 C C . SER A 1 155 ? 11.203 13.094 10.219 1 95 155 SER A C 1
ATOM 1207 O O . SER A 1 155 ? 11.148 12.688 9.055 1 95 155 SER A O 1
ATOM 1209 N N . TRP A 1 156 ? 11.797 14.18 10.625 1 95.5 156 TRP A N 1
ATOM 1210 C CA . TRP A 1 156 ? 12.438 15.047 9.641 1 95.5 156 TRP A CA 1
ATOM 1211 C C . TRP A 1 156 ? 13.602 14.328 8.969 1 95.5 156 TRP A C 1
ATOM 1213 O O . TRP A 1 156 ? 13.75 14.383 7.746 1 95.5 156 TRP A O 1
ATOM 1223 N N . HIS A 1 157 ? 14.375 13.594 9.742 1 97.19 157 HIS A N 1
ATOM 1224 C CA . HIS A 1 157 ? 15.531 12.875 9.219 1 97.19 157 HIS A CA 1
ATOM 1225 C C . HIS A 1 157 ? 15.102 11.766 8.273 1 97.19 157 HIS A C 1
ATOM 1227 O O . HIS A 1 157 ? 15.734 11.547 7.23 1 97.19 157 HIS A O 1
ATOM 1233 N N . VAL A 1 158 ? 14.078 11.086 8.609 1 98.44 158 VAL A N 1
ATOM 1234 C CA . VAL A 1 158 ? 13.586 9.992 7.777 1 98.44 158 VAL A CA 1
ATOM 1235 C C . VAL A 1 158 ? 13.062 10.547 6.457 1 98.44 158 VAL A C 1
ATOM 1237 O O . VAL A 1 158 ? 13.344 10 5.391 1 98.44 158 VAL A O 1
ATOM 1240 N N . VAL A 1 159 ? 12.352 11.641 6.535 1 98.38 159 VAL A N 1
ATOM 1241 C CA . VAL A 1 159 ? 11.781 12.219 5.324 1 98.38 159 VAL A CA 1
ATOM 1242 C C . VAL A 1 159 ? 12.898 12.758 4.434 1 98.38 159 VAL A C 1
ATOM 1244 O O . VAL A 1 159 ? 12.82 12.664 3.205 1 98.38 159 VAL A O 1
ATOM 1247 N N . ASP A 1 160 ? 13.898 13.32 5.066 1 98.38 160 ASP A N 1
ATOM 1248 C CA . ASP A 1 160 ? 15.07 13.742 4.301 1 98.38 160 ASP A CA 1
ATOM 1249 C C . ASP A 1 160 ? 15.68 12.57 3.539 1 98.38 160 ASP A C 1
ATOM 1251 O O . ASP A 1 160 ? 16.047 12.703 2.367 1 98.38 160 ASP A O 1
ATOM 1255 N N . ALA A 1 161 ? 15.797 11.492 4.18 1 98.75 161 ALA A N 1
ATOM 1256 C CA . ALA A 1 161 ? 16.344 10.289 3.551 1 98.75 161 ALA A CA 1
ATOM 1257 C C . ALA A 1 161 ? 15.438 9.812 2.414 1 98.75 161 ALA A C 1
ATOM 1259 O O . ALA A 1 161 ? 15.93 9.367 1.371 1 98.75 161 ALA A O 1
ATOM 1260 N N . ILE A 1 162 ? 14.195 9.922 2.572 1 98.81 162 ILE A N 1
ATOM 1261 C CA . ILE A 1 162 ? 13.234 9.523 1.552 1 98.81 162 ILE A CA 1
ATOM 1262 C C . ILE A 1 162 ? 13.375 10.422 0.326 1 98.81 162 ILE A C 1
ATOM 1264 O O . ILE A 1 162 ? 13.414 9.938 -0.807 1 98.81 162 ILE A O 1
ATOM 1268 N N . GLU A 1 163 ? 13.445 11.688 0.614 1 98.56 163 GLU A N 1
ATOM 1269 C CA . GLU A 1 163 ? 13.633 12.633 -0.487 1 98.56 163 GLU A CA 1
ATOM 1270 C C . GLU A 1 163 ? 14.961 12.383 -1.206 1 98.56 163 GLU A C 1
ATOM 1272 O O . GLU A 1 163 ? 15.016 12.406 -2.438 1 98.56 163 GLU A O 1
ATOM 1277 N N . LYS A 1 164 ? 15.969 12.125 -0.456 1 98.56 164 LYS A N 1
ATOM 1278 C CA . LYS A 1 164 ? 17.266 11.789 -1.036 1 98.56 164 LYS A CA 1
ATOM 1279 C C . LYS A 1 164 ? 17.172 10.531 -1.89 1 98.56 164 LYS A C 1
ATOM 1281 O O . LYS A 1 164 ? 17.781 10.453 -2.961 1 98.56 164 LYS A O 1
ATOM 1286 N N . SER A 1 165 ? 16.5 9.523 -1.414 1 98.81 165 SER A N 1
ATOM 1287 C CA . SER A 1 165 ? 16.281 8.297 -2.168 1 98.81 165 SER A CA 1
ATOM 1288 C C . SER A 1 165 ? 15.617 8.57 -3.51 1 98.81 1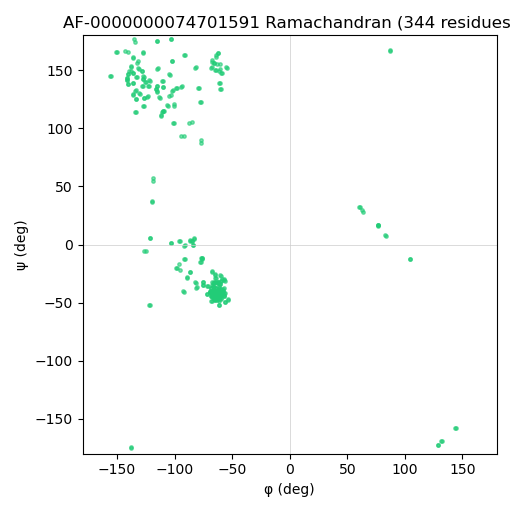65 SER A C 1
ATOM 1290 O O . SER A 1 165 ? 16.031 8.039 -4.539 1 98.81 165 SER A O 1
ATOM 1292 N N . PHE A 1 166 ? 14.641 9.461 -3.508 1 98.62 166 PHE A N 1
ATOM 1293 C CA . PHE A 1 166 ? 13.945 9.828 -4.734 1 98.62 166 PHE A CA 1
ATOM 1294 C C . PHE A 1 166 ? 14.914 10.461 -5.734 1 98.62 166 PHE A C 1
ATOM 1296 O O . PHE A 1 166 ? 14.969 10.055 -6.895 1 98.62 166 PHE A O 1
ATOM 1303 N N . HIS A 1 167 ? 15.664 11.32 -5.266 1 97.88 167 HIS A N 1
ATOM 1304 C CA . HIS A 1 167 ? 16.547 12.062 -6.156 1 97.88 167 HIS A CA 1
ATOM 1305 C C . HIS A 1 167 ? 17.688 11.188 -6.672 1 97.88 167 HIS A C 1
ATOM 1307 O O . HIS A 1 167 ? 18.078 11.297 -7.832 1 97.88 167 HIS A O 1
ATOM 1313 N N . SER A 1 168 ? 18.172 10.305 -5.848 1 98 168 SER A N 1
ATOM 1314 C CA . SER A 1 168 ? 19.312 9.492 -6.227 1 98 168 SER A CA 1
ATOM 1315 C C . SER A 1 168 ? 18.875 8.234 -6.984 1 98 168 SER A C 1
ATOM 1317 O O . SER A 1 168 ? 19.688 7.602 -7.664 1 98 168 SER A O 1
ATOM 1319 N N . GLY A 1 169 ? 17.688 7.812 -6.789 1 97.56 169 GLY A N 1
ATOM 1320 C CA . GLY A 1 169 ? 17.203 6.57 -7.371 1 97.56 169 GLY A CA 1
ATOM 1321 C C . GLY A 1 169 ? 17.719 5.336 -6.656 1 97.56 169 GLY A C 1
ATOM 1322 O O . GLY A 1 169 ? 17.719 4.238 -7.219 1 97.56 169 GLY A O 1
ATOM 1323 N N . LYS A 1 170 ? 18.219 5.578 -5.461 1 98.19 170 LYS A N 1
ATOM 1324 C CA . LYS A 1 170 ? 18.812 4.492 -4.688 1 98.19 170 LYS A CA 1
ATOM 1325 C C . LYS A 1 170 ? 18.219 4.434 -3.281 1 98.19 170 LYS A C 1
ATOM 1327 O O . LYS A 1 170 ? 17.75 5.449 -2.754 1 98.19 170 LYS A O 1
ATOM 1332 N N . PRO A 1 171 ? 18.188 3.176 -2.766 1 98.69 171 PRO A N 1
ATOM 1333 C CA . PRO A 1 171 ? 17.828 3.133 -1.344 1 98.69 171 PRO A CA 1
ATOM 1334 C C . PRO A 1 171 ? 18.812 3.918 -0.47 1 98.69 171 PRO A C 1
ATOM 1336 O O . PRO A 1 171 ? 20 4.016 -0.799 1 98.69 171 PRO A O 1
ATOM 1339 N N . VAL A 1 172 ? 18.281 4.48 0.6 1 98.69 172 VAL A N 1
ATOM 1340 C CA . VAL A 1 172 ? 19.109 5.227 1.543 1 98.69 172 VAL A CA 1
ATOM 1341 C C . VAL A 1 172 ? 19.109 4.52 2.898 1 98.69 172 VAL A C 1
ATOM 1343 O O . VAL A 1 172 ? 18.062 4.137 3.404 1 98.69 172 VAL A O 1
ATOM 1346 N N . THR A 1 173 ? 20.297 4.328 3.457 1 97.25 173 THR A N 1
ATOM 1347 C CA . THR A 1 173 ? 20.453 3.746 4.785 1 97.25 173 THR A CA 1
ATOM 1348 C C . THR A 1 173 ? 20.547 4.84 5.848 1 97.25 173 THR A C 1
ATOM 1350 O O . THR A 1 173 ? 21.266 5.832 5.664 1 97.25 173 THR A O 1
ATOM 1353 N N . LEU A 1 174 ? 19.844 4.598 6.898 1 95.81 174 LEU A N 1
ATOM 1354 C CA . LEU A 1 174 ? 19.844 5.551 8.008 1 95.81 174 LEU A CA 1
ATOM 1355 C C . LEU A 1 174 ? 20.688 5.027 9.164 1 95.81 174 LEU A C 1
ATOM 1357 O O . LEU A 1 174 ? 20.812 3.816 9.359 1 95.81 174 LEU A O 1
ATOM 1361 N N . MET B 1 1 ? -1.489 -20.109 5.969 1 79.62 1 MET B N 1
ATOM 1362 C CA . MET B 1 1 ? -0.208 -20.328 5.309 1 79.62 1 MET B CA 1
ATOM 1363 C C . MET B 1 1 ? -0.121 -21.75 4.762 1 79.62 1 MET B C 1
ATOM 1365 O O . MET B 1 1 ? -0.576 -22.703 5.406 1 79.62 1 MET B O 1
ATOM 1369 N N . PRO B 1 2 ? 0.474 -21.875 3.553 1 80.75 2 PRO B N 1
ATOM 1370 C CA . PRO B 1 2 ? 0.618 -23.234 3.012 1 80.75 2 PRO B CA 1
ATOM 1371 C C . PRO B 1 2 ? 1.557 -24.109 3.844 1 80.75 2 PRO B C 1
ATOM 1373 O O . PRO B 1 2 ? 2.385 -23.578 4.594 1 80.75 2 PRO B O 1
ATOM 1376 N N . PRO B 1 3 ? 1.335 -25.469 3.711 1 85.81 3 PRO B N 1
ATOM 1377 C CA . PRO B 1 3 ? 2.244 -26.359 4.422 1 85.81 3 PRO B CA 1
ATOM 1378 C C . PRO B 1 3 ? 3.697 -26.203 3.979 1 85.81 3 PRO B C 1
ATOM 1380 O O . PRO B 1 3 ? 3.961 -25.922 2.809 1 85.81 3 PRO B O 1
ATOM 1383 N N . ILE B 1 4 ? 4.613 -26.484 4.934 1 87.25 4 ILE B N 1
ATOM 1384 C CA . ILE B 1 4 ? 6.043 -26.281 4.723 1 87.25 4 ILE B CA 1
ATOM 1385 C C . ILE B 1 4 ? 6.531 -27.156 3.578 1 87.25 4 ILE B C 1
ATOM 1387 O O . ILE B 1 4 ? 7.41 -26.766 2.811 1 87.25 4 ILE B O 1
ATOM 1391 N N . ASN B 1 5 ? 6.004 -28.328 3.479 1 88.44 5 ASN B N 1
ATOM 1392 C CA . ASN B 1 5 ? 6.426 -29.234 2.422 1 88.44 5 ASN B CA 1
ATOM 1393 C C . ASN B 1 5 ? 6.117 -28.672 1.037 1 88.44 5 ASN B C 1
ATOM 1395 O O . ASN B 1 5 ? 6.855 -28.922 0.082 1 88.44 5 ASN B O 1
ATOM 1399 N N . PHE B 1 6 ? 5.07 -27.953 0.969 1 88.75 6 PHE B N 1
ATOM 1400 C CA . PHE B 1 6 ? 4.75 -27.281 -0.281 1 88.75 6 PHE B CA 1
ATOM 1401 C C . PHE B 1 6 ? 5.707 -26.125 -0.532 1 88.75 6 PHE B C 1
ATOM 1403 O O . PHE B 1 6 ? 6.164 -25.922 -1.66 1 88.75 6 PHE B O 1
ATOM 1410 N N . LEU B 1 7 ? 5.969 -25.406 0.475 1 88 7 LEU B N 1
ATOM 1411 C CA . LEU B 1 7 ? 6.828 -24.234 0.34 1 88 7 LEU B CA 1
ATOM 1412 C C . LEU B 1 7 ? 8.211 -24.625 -0.162 1 88 7 LEU B C 1
ATOM 1414 O O . LEU B 1 7 ? 8.852 -23.875 -0.892 1 88 7 LEU B O 1
ATOM 1418 N N . LYS B 1 8 ? 8.648 -25.875 0.107 1 87.88 8 LYS B N 1
ATOM 1419 C CA . LYS B 1 8 ? 9.961 -26.375 -0.297 1 87.88 8 LYS B CA 1
ATOM 1420 C C . LYS B 1 8 ? 10.055 -26.516 -1.814 1 87.88 8 LYS B C 1
ATOM 1422 O O . LYS B 1 8 ? 11.141 -26.422 -2.387 1 87.88 8 LYS B O 1
ATOM 1427 N N . ILE B 1 9 ? 8.867 -26.641 -2.385 1 86.88 9 ILE B N 1
ATOM 1428 C CA . ILE B 1 9 ? 8.906 -26.906 -3.818 1 86.88 9 ILE B CA 1
ATOM 1429 C C . ILE B 1 9 ? 8.141 -25.812 -4.566 1 86.88 9 ILE B C 1
ATOM 1431 O O . ILE B 1 9 ? 7.887 -25.938 -5.766 1 86.88 9 ILE B O 1
ATOM 1435 N N . SER B 1 10 ? 7.664 -24.797 -3.998 1 84.88 10 SER B N 1
ATOM 1436 C CA . SER B 1 10 ? 6.77 -23.781 -4.559 1 84.88 10 SER B CA 1
ATOM 1437 C C . SER B 1 10 ? 7.531 -22.812 -5.445 1 84.88 10 SER B C 1
ATOM 1439 O O . SER B 1 10 ? 6.926 -22.062 -6.219 1 84.88 10 SER B O 1
ATOM 1441 N N . GLY B 1 11 ? 8.883 -22.766 -5.391 1 89.38 11 GLY B N 1
ATOM 1442 C CA . GLY B 1 11 ? 9.672 -21.766 -6.098 1 89.38 11 GLY B CA 1
ATOM 1443 C C . GLY B 1 11 ? 9.773 -20.438 -5.348 1 89.38 11 GLY B C 1
ATOM 1444 O O . GLY B 1 11 ? 10.297 -19.469 -5.875 1 89.38 11 GLY B O 1
ATOM 1445 N N . GLY B 1 12 ? 9.242 -20.453 -4.031 1 94.25 12 GLY B N 1
ATOM 1446 C CA . GLY B 1 12 ? 9.375 -19.281 -3.191 1 94.25 12 GLY B CA 1
ATOM 1447 C C . GLY B 1 12 ? 8.242 -18.281 -3.375 1 94.25 12 GLY B C 1
ATOM 1448 O O . GLY B 1 12 ? 7.512 -18.344 -4.367 1 94.25 12 GLY B O 1
ATOM 1449 N N . ILE B 1 13 ? 8.125 -17.359 -2.51 1 96.81 13 ILE B N 1
ATOM 1450 C CA . ILE B 1 13 ? 6.98 -16.453 -2.426 1 96.81 13 ILE B CA 1
ATOM 1451 C C . ILE B 1 13 ? 6.898 -15.609 -3.691 1 96.81 13 ILE B C 1
ATOM 1453 O O . ILE B 1 13 ? 5.805 -15.234 -4.125 1 96.81 13 ILE B O 1
ATOM 1457 N N . PHE B 1 14 ? 8.031 -15.281 -4.297 1 97.88 14 PHE B N 1
ATOM 1458 C CA . PHE B 1 14 ? 8.047 -14.398 -5.453 1 97.88 14 PHE B CA 1
ATOM 1459 C C . PHE B 1 14 ? 7.398 -15.07 -6.656 1 97.88 14 PHE B C 1
ATOM 1461 O O . PHE B 1 14 ? 6.469 -14.523 -7.254 1 97.88 14 PHE B O 1
ATOM 1468 N N . HIS B 1 15 ? 7.754 -16.281 -6.961 1 95.25 15 HIS B N 1
ATOM 1469 C CA . HIS B 1 15 ? 7.246 -16.953 -8.148 1 95.25 15 HIS B CA 1
ATOM 1470 C C . HIS B 1 15 ? 5.98 -17.75 -7.844 1 95.25 15 HIS B C 1
ATOM 1472 O O . HIS B 1 15 ? 5.234 -18.109 -8.758 1 95.25 15 HIS B O 1
ATOM 1478 N N . ASP B 1 16 ? 5.691 -17.922 -6.578 1 94.19 16 ASP B N 1
ATOM 1479 C CA . ASP B 1 16 ? 4.488 -18.641 -6.16 1 94.19 16 ASP B CA 1
ATOM 1480 C C . ASP B 1 16 ? 3.326 -17.672 -5.941 1 94.19 16 ASP B C 1
ATOM 1482 O O . ASP B 1 16 ? 2.184 -17.984 -6.285 1 94.19 16 ASP B O 1
ATOM 1486 N N . CYS B 1 17 ? 3.541 -16.484 -5.363 1 94.81 17 CYS B N 1
ATOM 1487 C CA . CYS B 1 17 ? 2.479 -15.586 -4.941 1 94.81 17 CYS B CA 1
ATOM 1488 C C . CYS B 1 17 ? 2.611 -14.227 -5.621 1 94.81 17 CYS B C 1
ATOM 1490 O O . CYS B 1 17 ? 1.703 -13.797 -6.332 1 94.81 17 CYS B O 1
ATOM 1492 N N . CYS B 1 18 ? 3.76 -13.641 -5.531 1 97.75 18 CYS B N 1
ATOM 1493 C CA . CYS B 1 18 ? 3.982 -12.281 -6.02 1 97.75 18 CYS B CA 1
ATOM 1494 C C . CYS B 1 18 ? 3.697 -12.188 -7.512 1 97.75 18 CYS B C 1
ATOM 1496 O O . CYS B 1 18 ? 3.219 -11.156 -7.992 1 97.75 18 CYS B O 1
ATOM 1498 N N . VAL B 1 19 ? 3.926 -13.227 -8.211 1 97.38 19 VAL B N 1
ATOM 1499 C CA . VAL B 1 19 ? 3.775 -13.258 -9.656 1 97.38 19 VAL B CA 1
ATOM 1500 C C . VAL B 1 19 ? 2.328 -12.945 -10.031 1 97.38 19 VAL B C 1
ATOM 1502 O O . VAL B 1 19 ? 2.07 -12.297 -11.055 1 97.38 19 VAL B O 1
ATOM 1505 N N . HIS B 1 20 ? 1.382 -13.336 -9.242 1 94.75 20 HIS B N 1
ATOM 1506 C CA . HIS B 1 20 ? -0.022 -13.062 -9.531 1 94.75 20 HIS B CA 1
ATOM 1507 C C . HIS B 1 20 ? -0.337 -11.578 -9.391 1 94.75 20 HIS B C 1
ATOM 1509 O O . HIS B 1 20 ? -1.104 -11.023 -10.18 1 94.75 20 HIS B O 1
ATOM 1515 N N . ASP B 1 21 ? 0.198 -10.969 -8.391 1 97.25 21 ASP B N 1
ATOM 1516 C CA . ASP B 1 21 ? 0.01 -9.539 -8.188 1 97.25 21 ASP B CA 1
ATOM 1517 C C . ASP B 1 21 ? 0.646 -8.734 -9.32 1 97.25 21 ASP B C 1
ATOM 1519 O O . ASP B 1 21 ? 0.049 -7.781 -9.82 1 97.25 21 ASP B O 1
ATOM 1523 N N . VAL B 1 22 ? 1.818 -9.164 -9.688 1 98.12 22 VAL B N 1
ATOM 1524 C CA . VAL B 1 22 ? 2.51 -8.5 -10.789 1 98.12 22 VAL B CA 1
ATOM 1525 C C . VAL B 1 22 ? 1.685 -8.633 -12.062 1 98.12 22 VAL B C 1
ATOM 1527 O O . VAL B 1 22 ? 1.51 -7.652 -12.797 1 98.12 22 VAL B O 1
ATOM 1530 N N . ASP B 1 23 ? 1.229 -9.789 -12.297 1 96.94 23 ASP B N 1
ATOM 1531 C CA . ASP B 1 23 ? 0.445 -10.055 -13.5 1 96.94 23 ASP B CA 1
ATOM 1532 C C . ASP B 1 23 ? -0.764 -9.133 -13.586 1 96.94 23 ASP B C 1
ATOM 1534 O O . ASP B 1 23 ? -0.991 -8.484 -14.609 1 96.94 23 ASP B O 1
ATOM 1538 N N . ILE B 1 24 ? -1.53 -9.031 -12.523 1 96.12 24 ILE B N 1
ATOM 1539 C CA . ILE B 1 24 ? -2.748 -8.227 -12.539 1 96.12 24 ILE B CA 1
ATOM 1540 C C . ILE B 1 24 ? -2.393 -6.75 -12.688 1 96.12 24 ILE B C 1
ATOM 1542 O O . ILE B 1 24 ? -3.078 -6.008 -13.398 1 96.12 24 ILE B O 1
ATOM 1546 N N . ILE B 1 25 ? -1.345 -6.301 -12.039 1 97.62 25 ILE B N 1
ATOM 1547 C CA . ILE B 1 25 ? -0.949 -4.898 -12.117 1 97.62 25 ILE B CA 1
ATOM 1548 C C . ILE B 1 25 ? -0.529 -4.559 -13.547 1 97.62 25 ILE B C 1
ATOM 1550 O O . ILE B 1 25 ? -0.971 -3.557 -14.109 1 97.62 25 ILE B O 1
ATOM 1554 N N . CYS B 1 26 ? 0.286 -5.375 -14.125 1 97 26 CYS B N 1
ATOM 1555 C CA . CYS B 1 26 ? 0.726 -5.137 -15.492 1 97 26 CYS B CA 1
ATOM 1556 C C . CYS B 1 26 ? -0.454 -5.16 -16.453 1 97 26 CYS B C 1
ATOM 1558 O O . CYS B 1 26 ? -0.494 -4.387 -17.422 1 97 26 CYS B O 1
ATOM 1560 N N . TRP B 1 27 ? -1.337 -6.059 -16.219 1 95.38 27 TRP B N 1
ATOM 1561 C CA . TRP B 1 27 ? -2.527 -6.152 -17.062 1 95.38 27 TRP B CA 1
ATOM 1562 C C . TRP B 1 27 ? -3.363 -4.879 -16.969 1 95.38 27 TRP B C 1
ATOM 1564 O O . TRP B 1 27 ? -3.779 -4.328 -17.984 1 95.38 27 TRP B O 1
ATOM 1574 N N . ILE B 1 28 ? -3.578 -4.344 -15.781 1 96.31 28 ILE B N 1
ATOM 1575 C CA . ILE B 1 28 ? -4.383 -3.148 -15.547 1 96.31 28 ILE B CA 1
ATOM 1576 C C . ILE B 1 28 ? -3.688 -1.934 -16.156 1 96.31 28 ILE B C 1
ATOM 1578 O O . ILE B 1 28 ? -4.328 -1.114 -16.828 1 96.31 28 ILE B O 1
ATOM 1582 N N . VAL B 1 29 ? -2.41 -1.855 -15.914 1 96.25 29 VAL B N 1
ATOM 1583 C CA . VAL B 1 29 ? -1.657 -0.684 -16.344 1 96.25 29 VAL B CA 1
ATOM 1584 C C . VAL B 1 29 ? -1.426 -0.75 -17.859 1 96.25 29 VAL B C 1
ATOM 1586 O O . VAL B 1 29 ? -1.377 0.283 -18.531 1 96.25 29 VAL B O 1
ATOM 1589 N N . GLY B 1 30 ? -1.292 -1.896 -18.406 1 94.88 30 GLY B N 1
ATOM 1590 C CA . GLY B 1 30 ? -1.027 -2.086 -19.812 1 94.88 30 GLY B CA 1
ATOM 1591 C C . GLY B 1 30 ? 0.415 -1.807 -20.203 1 94.88 30 GLY B C 1
ATOM 1592 O O . GLY B 1 30 ? 0.702 -1.438 -21.344 1 94.88 30 GLY B O 1
ATOM 1593 N N . GLU B 1 31 ? 1.3 -1.773 -19.188 1 95.88 31 GLU B N 1
ATOM 1594 C CA . GLU B 1 31 ? 2.73 -1.529 -19.344 1 95.88 31 GLU B CA 1
ATOM 1595 C C . GLU B 1 31 ? 3.551 -2.494 -18.484 1 95.88 31 GLU B C 1
ATOM 1597 O O . GLU B 1 31 ? 3.006 -3.193 -17.641 1 95.88 31 GLU B O 1
ATOM 1602 N N . VAL B 1 32 ? 4.773 -2.586 -18.875 1 97.06 32 VAL B N 1
ATOM 1603 C CA . VAL B 1 32 ? 5.762 -3.23 -18.016 1 97.06 32 VAL B CA 1
ATOM 1604 C C . VAL B 1 32 ? 6.547 -2.172 -17.25 1 97.06 32 VAL B C 1
ATOM 1606 O O . VAL B 1 32 ? 6.922 -1.139 -17.797 1 97.06 32 VAL B O 1
ATOM 1609 N N . PRO B 1 33 ? 6.715 -2.439 -15.961 1 98.38 33 PRO B N 1
ATOM 1610 C CA . PRO B 1 33 ? 7.496 -1.441 -15.227 1 98.38 33 PRO B CA 1
ATOM 1611 C C . PRO B 1 33 ? 8.945 -1.357 -15.711 1 98.38 33 PRO B C 1
ATOM 1613 O O . PRO B 1 33 ? 9.5 -2.354 -16.172 1 98.38 33 PRO B O 1
ATOM 1616 N N . HIS B 1 34 ? 9.531 -0.175 -15.602 1 97.94 34 HIS B N 1
ATOM 1617 C CA . HIS B 1 34 ? 10.93 -0.029 -15.984 1 97.94 34 HIS B CA 1
ATOM 1618 C C . HIS B 1 34 ? 11.844 -0.1 -14.773 1 97.94 34 HIS B C 1
ATOM 1620 O O . HIS B 1 34 ? 13.055 -0.314 -14.914 1 97.94 34 HIS B O 1
ATOM 1626 N N . THR B 1 35 ? 11.359 0.118 -13.602 1 98.44 35 THR B N 1
ATOM 1627 C CA . THR B 1 35 ? 12.117 0.023 -12.359 1 98.44 35 THR B CA 1
ATOM 1628 C C . THR B 1 35 ? 11.305 -0.705 -11.289 1 98.44 35 THR B C 1
ATOM 1630 O O . THR B 1 35 ? 10.109 -0.464 -11.141 1 98.44 35 THR B O 1
ATOM 1633 N N . VAL B 1 36 ? 11.969 -1.59 -10.516 1 98.88 36 VAL B N 1
ATOM 1634 C CA . VAL B 1 36 ? 11.328 -2.26 -9.391 1 98.88 36 VAL B CA 1
ATOM 1635 C C . VAL B 1 36 ? 12.266 -2.256 -8.18 1 98.88 36 VAL B C 1
ATOM 1637 O O . VAL B 1 36 ? 13.492 -2.26 -8.344 1 98.88 36 VAL B O 1
ATOM 1640 N N . PHE B 1 37 ? 11.719 -2.195 -7.023 1 98.94 37 PHE B N 1
ATOM 1641 C CA . PHE B 1 37 ? 12.445 -2.332 -5.766 1 98.94 37 PHE B CA 1
ATOM 1642 C C . PHE B 1 37 ? 11.625 -3.123 -4.754 1 98.94 37 PHE B C 1
ATOM 1644 O O . PHE B 1 37 ? 10.398 -2.973 -4.68 1 98.94 37 PHE B O 1
ATOM 1651 N N . CYS B 1 38 ? 12.312 -3.93 -4.016 1 98.88 38 CYS B N 1
ATOM 1652 C CA . CYS B 1 38 ? 11.625 -4.863 -3.135 1 98.88 38 CYS B CA 1
ATOM 1653 C C . CYS B 1 38 ? 12.289 -4.914 -1.765 1 98.88 38 CYS B C 1
ATOM 1655 O O . CYS B 1 38 ? 13.516 -4.969 -1.666 1 98.88 38 CYS B O 1
ATOM 1657 N N . LEU B 1 39 ? 11.516 -4.762 -0.734 1 98.81 39 LEU B N 1
ATOM 1658 C CA . LEU B 1 39 ? 11.883 -5.129 0.628 1 98.81 39 LEU B CA 1
ATOM 1659 C C . LEU B 1 39 ? 11.078 -6.336 1.099 1 98.81 39 LEU B C 1
ATOM 1661 O O . LEU B 1 39 ? 9.883 -6.449 0.805 1 98.81 39 LEU B O 1
ATOM 1665 N N . ALA B 1 40 ? 11.734 -7.203 1.816 1 98.62 40 ALA B N 1
ATOM 1666 C CA . ALA B 1 40 ? 11.031 -8.391 2.305 1 98.62 40 ALA B CA 1
ATOM 1667 C C . ALA B 1 40 ? 11.633 -8.883 3.617 1 98.62 40 ALA B C 1
ATOM 1669 O O . ALA B 1 40 ? 12.688 -8.398 4.043 1 98.62 40 ALA B O 1
ATOM 1670 N N . HIS B 1 41 ? 10.906 -9.75 4.273 1 98.12 41 HIS B N 1
ATOM 1671 C CA . HIS B 1 41 ? 11.336 -10.273 5.566 1 98.12 41 HIS B CA 1
ATOM 1672 C C . HIS B 1 41 ? 10.695 -11.625 5.852 1 98.12 41 HIS B C 1
ATOM 1674 O O . HIS B 1 41 ? 9.578 -11.891 5.422 1 98.12 41 HIS B O 1
ATOM 1680 N N . ALA B 1 42 ? 11.406 -12.461 6.492 1 97.31 42 ALA B N 1
ATOM 1681 C CA . ALA B 1 42 ? 10.867 -13.711 7.023 1 97.31 42 ALA B CA 1
ATOM 1682 C C . ALA B 1 42 ? 10.602 -13.602 8.523 1 97.31 42 ALA B C 1
ATOM 1684 O O . ALA B 1 42 ? 11.539 -13.641 9.328 1 97.31 42 ALA B O 1
ATOM 1685 N N . PHE B 1 43 ? 9.391 -13.484 8.883 1 96.06 43 PHE B N 1
ATOM 1686 C CA . PHE B 1 43 ? 9.039 -13.484 10.297 1 96.06 43 PHE B CA 1
ATOM 1687 C C . PHE B 1 43 ? 8.969 -14.906 10.836 1 96.06 43 PHE B C 1
ATOM 1689 O O . PHE B 1 43 ? 9.234 -15.148 12.016 1 96.06 43 PHE B O 1
ATOM 1696 N N . ASN B 1 44 ? 8.484 -15.766 10.008 1 94.31 44 ASN B N 1
ATOM 1697 C CA . ASN B 1 44 ? 8.461 -17.188 10.336 1 94.31 44 ASN B CA 1
ATOM 1698 C C . ASN B 1 44 ? 9.836 -17.828 10.164 1 94.31 44 ASN B C 1
ATOM 1700 O O . ASN B 1 44 ? 10.367 -17.875 9.047 1 94.31 44 ASN B O 1
ATOM 1704 N N . SER B 1 45 ? 10.328 -18.406 11.195 1 94.56 45 SER B N 1
ATOM 1705 C CA . SER B 1 45 ? 11.688 -18.922 11.188 1 94.56 45 SER B CA 1
ATOM 1706 C C . SER B 1 45 ? 11.828 -20.109 10.234 1 94.56 45 SER B C 1
ATOM 1708 O O . SER B 1 45 ? 12.875 -20.281 9.609 1 94.56 45 SER B O 1
ATOM 1710 N N . GLU B 1 46 ? 10.836 -20.906 10.125 1 93.88 46 GLU B N 1
ATOM 1711 C CA . GLU B 1 46 ? 10.875 -22.047 9.219 1 93.88 46 GLU B CA 1
ATOM 1712 C C . GLU B 1 46 ? 11 -21.609 7.766 1 93.88 46 GLU B C 1
ATOM 1714 O O . GLU B 1 46 ? 11.719 -22.219 6.98 1 93.88 46 GLU B O 1
ATOM 1719 N N . ILE B 1 47 ? 10.297 -20.562 7.449 1 94.69 47 ILE B N 1
ATOM 1720 C CA . ILE B 1 47 ? 10.375 -20.016 6.102 1 94.69 47 ILE B CA 1
ATOM 1721 C C . ILE B 1 47 ? 11.773 -19.453 5.859 1 94.69 47 ILE B C 1
ATOM 1723 O O . ILE B 1 47 ? 12.344 -19.625 4.785 1 94.69 47 ILE B O 1
ATOM 1727 N N . GLY B 1 48 ? 12.273 -18.797 6.852 1 95 48 GLY B N 1
ATOM 1728 C CA . GLY B 1 48 ? 13.633 -18.281 6.773 1 95 48 GLY B CA 1
ATOM 1729 C C . GLY B 1 48 ? 14.664 -19.359 6.512 1 95 48 GLY B C 1
ATOM 1730 O O . GLY B 1 48 ? 15.602 -19.141 5.742 1 95 48 GLY B O 1
ATOM 1731 N N . GLU B 1 49 ? 14.516 -20.422 7.098 1 94.69 49 GLU B N 1
ATOM 1732 C CA . GLU B 1 49 ? 15.453 -21.531 6.949 1 94.69 49 GLU B CA 1
ATOM 1733 C C . GLU B 1 49 ? 1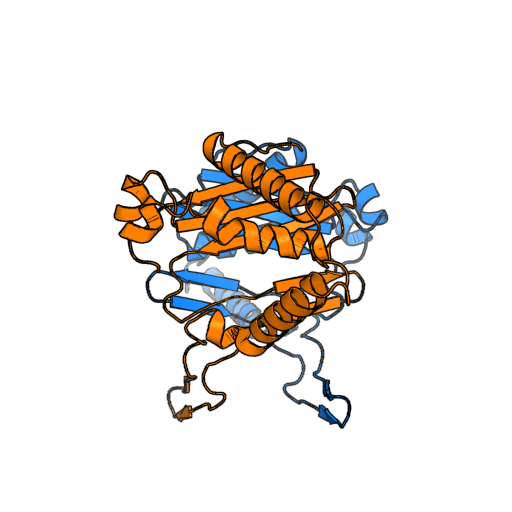5.445 -22.078 5.523 1 94.69 49 GLU B C 1
ATOM 1735 O O . GLU B 1 49 ? 16.438 -22.625 5.062 1 94.69 49 GLU B O 1
ATOM 1740 N N . LEU B 1 50 ? 14.352 -21.891 4.871 1 93.88 50 LEU B N 1
ATOM 1741 C CA . LEU B 1 50 ? 14.242 -22.297 3.477 1 93.88 50 LEU B CA 1
ATOM 1742 C C . LEU B 1 50 ? 14.828 -21.234 2.549 1 93.88 50 LEU B C 1
ATOM 1744 O O . LEU B 1 50 ? 14.695 -21.344 1.327 1 93.88 50 LEU B O 1
ATOM 1748 N N . LYS B 1 51 ? 15.406 -20.219 3.152 1 94.88 51 LYS B N 1
ATOM 1749 C CA . LYS B 1 51 ? 15.961 -19.094 2.416 1 94.88 51 LYS B CA 1
ATOM 1750 C C . LYS B 1 51 ? 14.875 -18.375 1.613 1 94.88 51 LYS B C 1
ATOM 1752 O O . LYS B 1 51 ? 15.109 -17.953 0.477 1 94.88 51 LYS B O 1
ATOM 1757 N N . ASP B 1 52 ? 13.711 -18.391 2.148 1 96.62 52 ASP B N 1
ATOM 1758 C CA . ASP B 1 52 ? 12.555 -17.672 1.614 1 96.62 52 ASP B CA 1
ATOM 1759 C C . ASP B 1 52 ? 12.086 -16.594 2.58 1 96.62 52 ASP B C 1
ATOM 1761 O O . ASP B 1 52 ? 12.703 -16.375 3.625 1 96.62 52 ASP B O 1
ATOM 1765 N N . VAL B 1 53 ? 11.125 -15.82 2.168 1 97.62 53 VAL B N 1
ATOM 1766 C CA . VAL B 1 53 ? 10.539 -14.773 2.994 1 97.62 53 VAL B CA 1
ATOM 1767 C C . VAL B 1 53 ? 9.016 -14.938 3.027 1 97.62 53 VAL B C 1
ATOM 1769 O O . VAL B 1 53 ? 8.453 -15.727 2.266 1 97.62 53 VAL B O 1
ATOM 1772 N N . ASP B 1 54 ? 8.359 -14.211 4.008 1 96.88 54 ASP B N 1
ATOM 1773 C CA . ASP B 1 54 ? 6.918 -14.391 4.113 1 96.88 54 ASP B CA 1
ATOM 1774 C C . ASP B 1 54 ? 6.191 -13.047 4.047 1 96.88 54 ASP B C 1
ATOM 1776 O O . ASP B 1 54 ? 4.961 -13 4.047 1 96.88 54 ASP B O 1
ATOM 1780 N N . THR B 1 55 ? 6.922 -11.969 4.023 1 97.62 55 THR B N 1
ATOM 1781 C CA . THR B 1 55 ? 6.391 -10.617 3.898 1 97.62 55 THR B CA 1
ATOM 1782 C C . THR B 1 55 ? 7.176 -9.82 2.857 1 97.62 55 THR B C 1
ATOM 1784 O O . THR B 1 55 ? 8.398 -9.734 2.932 1 97.62 55 THR B O 1
ATOM 1787 N N . VAL B 1 56 ? 6.402 -9.297 1.907 1 98.44 56 VAL B N 1
ATOM 1788 C CA . VAL B 1 56 ? 7.035 -8.664 0.757 1 98.44 56 VAL B CA 1
ATOM 1789 C C . VAL B 1 56 ? 6.359 -7.324 0.464 1 98.44 56 VAL B C 1
ATOM 1791 O O . VAL B 1 56 ? 5.129 -7.234 0.467 1 98.44 56 VAL B O 1
ATOM 1794 N N . ALA B 1 57 ? 7.164 -6.309 0.273 1 98.81 57 ALA B N 1
ATOM 1795 C CA . ALA B 1 57 ? 6.711 -5.008 -0.213 1 98.81 57 ALA B CA 1
ATOM 1796 C C . ALA B 1 57 ? 7.461 -4.605 -1.48 1 98.81 57 ALA B C 1
ATOM 1798 O O . ALA B 1 57 ? 8.695 -4.633 -1.517 1 98.81 57 ALA B O 1
ATOM 1799 N N . VAL B 1 58 ? 6.703 -4.273 -2.469 1 98.88 58 VAL B N 1
ATOM 1800 C CA . VAL B 1 58 ? 7.293 -3.906 -3.752 1 98.88 58 VAL B CA 1
ATOM 1801 C C . VAL B 1 58 ? 6.785 -2.531 -4.18 1 98.88 58 VAL B C 1
ATOM 1803 O O . VAL B 1 58 ? 5.602 -2.219 -4.012 1 98.88 58 VAL B O 1
ATOM 1806 N N . VAL B 1 59 ? 7.684 -1.726 -4.738 1 98.88 59 VAL B N 1
ATOM 1807 C CA . VAL B 1 59 ? 7.293 -0.548 -5.504 1 98.88 59 VAL B CA 1
ATOM 1808 C C . VAL B 1 59 ? 7.855 -0.642 -6.922 1 98.88 59 VAL B C 1
ATOM 1810 O O . VAL B 1 59 ? 8.984 -1.104 -7.117 1 98.88 59 VAL B O 1
ATOM 1813 N N . MET B 1 60 ? 7.055 -0.214 -7.832 1 98.69 60 MET B N 1
ATOM 1814 C CA . MET B 1 60 ? 7.477 -0.275 -9.227 1 98.69 60 MET B CA 1
ATOM 1815 C C . MET B 1 60 ? 7.031 0.972 -9.984 1 98.69 60 MET B C 1
ATOM 1817 O O . MET B 1 60 ? 5.969 1.527 -9.703 1 98.69 60 MET B O 1
ATOM 1821 N N . LYS B 1 61 ? 7.844 1.35 -10.914 1 98.75 61 LYS B N 1
ATOM 1822 C CA . LYS B 1 61 ? 7.57 2.518 -11.75 1 98.75 61 LYS B CA 1
ATOM 1823 C C . LYS B 1 61 ? 7.402 2.123 -13.211 1 98.75 61 LYS B C 1
ATOM 1825 O O . LYS B 1 61 ? 8.195 1.34 -13.742 1 98.75 61 LYS B O 1
ATOM 1830 N N . PHE B 1 62 ? 6.352 2.668 -13.797 1 98.62 62 PHE B N 1
ATOM 1831 C CA . PHE B 1 62 ? 6.066 2.395 -15.195 1 98.62 62 PHE B CA 1
ATOM 1832 C C . PHE B 1 62 ? 6.5 3.564 -16.078 1 98.62 62 PHE B C 1
ATOM 1834 O O . PHE B 1 62 ? 6.629 4.691 -15.594 1 98.62 62 PHE B O 1
ATOM 1841 N N . PRO B 1 63 ? 6.727 3.312 -17.406 1 98 63 PRO B N 1
ATOM 1842 C CA . PRO B 1 63 ? 7.152 4.375 -18.312 1 98 63 PRO B CA 1
ATOM 1843 C C . PRO B 1 63 ? 6.18 5.555 -18.344 1 98 63 PRO B C 1
ATOM 1845 O O . PRO B 1 63 ? 6.605 6.707 -18.453 1 98 63 PRO B O 1
ATOM 1848 N N . SER B 1 64 ? 4.965 5.371 -18.125 1 97.38 64 SER B N 1
ATOM 1849 C CA . SER B 1 64 ? 3.953 6.418 -18.172 1 97.38 64 SER B CA 1
ATOM 1850 C C . SER B 1 64 ? 3.996 7.277 -16.906 1 97.38 64 SER B C 1
ATOM 1852 O O . SER B 1 64 ? 3.326 8.312 -16.828 1 97.38 64 SER B O 1
ATOM 1854 N N . GLY B 1 65 ? 4.707 6.855 -15.93 1 97.56 65 GLY B N 1
ATOM 1855 C CA . GLY B 1 65 ? 4.762 7.551 -14.648 1 97.56 65 GLY B CA 1
ATOM 1856 C C . GLY B 1 65 ? 3.959 6.863 -13.562 1 97.56 65 GLY B C 1
ATOM 1857 O O . GLY B 1 65 ? 4.133 7.156 -12.383 1 97.56 65 GLY B O 1
ATOM 1858 N N . ILE B 1 66 ? 3.146 5.922 -13.93 1 98.19 66 ILE B N 1
ATOM 1859 C CA . ILE B 1 66 ? 2.334 5.18 -12.969 1 98.19 66 ILE B CA 1
ATOM 1860 C C . ILE B 1 66 ? 3.24 4.449 -11.984 1 98.19 66 ILE B C 1
ATOM 1862 O O . ILE B 1 66 ? 4.293 3.93 -12.359 1 98.19 66 ILE B O 1
ATOM 1866 N N . ILE B 1 67 ? 2.84 4.48 -10.734 1 98.62 67 ILE B N 1
ATOM 1867 C CA . ILE B 1 67 ? 3.564 3.762 -9.688 1 98.62 67 ILE B CA 1
ATOM 1868 C C . ILE B 1 67 ? 2.699 2.625 -9.148 1 98.62 67 ILE B C 1
ATOM 1870 O O . ILE B 1 67 ? 1.514 2.818 -8.867 1 98.62 67 ILE B O 1
ATOM 1874 N N . GLY B 1 68 ? 3.248 1.437 -9.156 1 98.62 68 GLY B N 1
ATOM 1875 C CA . GLY B 1 68 ? 2.586 0.28 -8.578 1 98.62 68 GLY B CA 1
ATOM 1876 C C . GLY B 1 68 ? 3.168 -0.134 -7.238 1 98.62 68 GLY B C 1
ATOM 1877 O O . GLY B 1 68 ?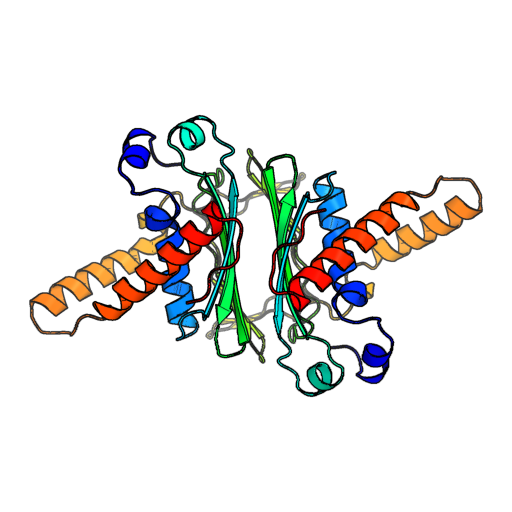 4.375 -0.011 -7.016 1 98.62 68 GLY B O 1
ATOM 1878 N N . GLN B 1 69 ? 2.326 -0.639 -6.34 1 98.81 69 GLN B N 1
ATOM 1879 C CA . GLN B 1 69 ? 2.768 -1.151 -5.047 1 98.81 69 GLN B CA 1
ATOM 1880 C C . GLN B 1 69 ? 2.141 -2.51 -4.754 1 98.81 69 GLN B C 1
ATOM 1882 O O . GLN B 1 69 ? 0.976 -2.748 -5.082 1 98.81 69 GLN B O 1
ATOM 1887 N N . ILE B 1 70 ? 2.93 -3.312 -4.133 1 98.75 70 ILE B N 1
ATOM 1888 C CA . ILE B 1 70 ? 2.459 -4.617 -3.684 1 98.75 70 ILE B CA 1
ATOM 1889 C C . ILE B 1 70 ? 2.748 -4.789 -2.193 1 98.75 70 ILE B C 1
ATOM 1891 O O . ILE B 1 70 ? 3.855 -4.504 -1.733 1 98.75 70 ILE B O 1
ATOM 1895 N N . ASP B 1 71 ? 1.803 -5.086 -1.427 1 98.12 71 ASP B N 1
ATOM 1896 C CA . ASP B 1 71 ? 1.906 -5.566 -0.051 1 98.12 71 ASP B CA 1
ATOM 1897 C C . ASP B 1 71 ? 1.458 -7.02 0.06 1 98.12 71 ASP B C 1
ATOM 1899 O O . ASP B 1 71 ? 0.278 -7.328 -0.121 1 98.12 71 ASP B O 1
ATOM 1903 N N . LEU B 1 72 ? 2.391 -7.871 0.324 1 97.69 72 LEU B N 1
ATOM 1904 C CA . LEU B 1 72 ? 2.146 -9.305 0.24 1 97.69 72 LEU B CA 1
ATOM 1905 C C . LEU B 1 72 ? 2.633 -10.016 1.501 1 97.69 72 LEU B C 1
ATOM 1907 O O . LEU B 1 72 ? 3.74 -9.758 1.978 1 97.69 72 LEU B O 1
ATOM 1911 N N . SER B 1 73 ? 1.795 -10.828 2.068 1 95.62 73 SER B N 1
ATOM 1912 C CA . SER B 1 73 ? 2.162 -11.609 3.244 1 95.62 73 SER B CA 1
ATOM 1913 C C . SER B 1 73 ? 1.562 -13.016 3.182 1 95.62 73 SER B C 1
ATOM 1915 O O . SER B 1 73 ? 0.416 -13.188 2.762 1 95.62 73 SER B O 1
ATOM 1917 N N . ARG B 1 74 ? 2.303 -13.961 3.646 1 93.06 74 ARG B N 1
ATOM 1918 C CA . ARG B 1 74 ? 1.783 -15.32 3.766 1 93.06 74 ARG B CA 1
ATOM 1919 C C . ARG B 1 74 ? 1.009 -15.5 5.066 1 93.06 74 ARG B C 1
ATOM 1921 O O . ARG B 1 74 ? 0.407 -16.547 5.301 1 93.06 74 ARG B O 1
ATOM 1928 N N . HIS B 1 75 ? 0.938 -14.414 5.883 1 88.44 75 HIS B N 1
ATOM 1929 C CA . HIS B 1 75 ? 0.423 -14.578 7.234 1 88.44 75 HIS B CA 1
ATOM 1930 C C . HIS B 1 75 ? -0.831 -13.742 7.453 1 88.44 75 HIS B C 1
ATOM 1932 O O . HIS B 1 75 ? -0.917 -12.984 8.422 1 88.44 75 HIS B O 1
ATOM 1938 N N . ALA B 1 76 ? -1.796 -13.852 6.695 1 88.62 76 ALA B N 1
ATOM 1939 C CA . ALA B 1 76 ? -3.086 -13.219 6.961 1 88.62 76 ALA B CA 1
ATOM 1940 C C . ALA B 1 76 ? -4.012 -14.164 7.723 1 88.62 76 ALA B C 1
ATOM 1942 O O . ALA B 1 76 ? -4.789 -14.906 7.113 1 88.62 76 ALA B O 1
ATOM 1943 N N . VAL B 1 77 ? -4.016 -14.078 9.008 1 89.19 77 VAL B N 1
ATOM 1944 C CA . VAL B 1 77 ? -4.676 -15.055 9.859 1 89.19 77 VAL B CA 1
ATOM 1945 C C . VAL B 1 77 ? -6.188 -14.836 9.828 1 89.19 77 VAL B C 1
ATOM 1947 O O . VAL B 1 77 ? -6.953 -15.68 10.289 1 89.19 77 VAL B O 1
ATOM 1950 N N . TYR B 1 78 ? -6.621 -13.758 9.312 1 88.75 78 TYR B N 1
ATOM 1951 C CA . TYR B 1 78 ? -8.039 -13.422 9.297 1 88.75 78 TYR B CA 1
ATOM 1952 C C . TYR B 1 78 ? -8.688 -13.836 7.988 1 88.75 78 TYR B C 1
ATOM 1954 O O . TYR B 1 78 ? -9.859 -13.539 7.746 1 88.75 78 TYR B O 1
ATOM 1962 N N . GLY B 1 79 ? -7.977 -14.453 7.125 1 88.5 79 GLY B N 1
ATOM 1963 C CA . GLY B 1 79 ? -8.539 -14.984 5.898 1 88.5 79 GLY B CA 1
ATOM 1964 C C . GLY B 1 79 ? -7.777 -14.57 4.656 1 88.5 79 GLY B C 1
ATOM 1965 O O . GLY B 1 79 ? -6.656 -14.062 4.75 1 88.5 79 GLY B O 1
ATOM 1966 N N . TYR B 1 80 ? -8.375 -14.93 3.508 1 89.31 80 TYR B N 1
ATOM 1967 C CA . TYR B 1 80 ? -7.766 -14.633 2.215 1 89.31 80 TYR B CA 1
ATOM 1968 C C . TYR B 1 80 ? -7.961 -13.172 1.843 1 89.31 80 TYR B C 1
ATOM 1970 O O . TYR B 1 80 ? -8.891 -12.828 1.109 1 89.31 80 TYR B O 1
ATOM 1978 N N . ASP B 1 81 ? -7.043 -12.359 2.293 1 92.94 81 ASP B N 1
ATOM 1979 C CA . ASP B 1 81 ? -7.109 -10.922 2.064 1 92.94 81 ASP B CA 1
ATOM 1980 C C . ASP B 1 81 ? -6.52 -10.555 0.704 1 92.94 81 ASP B C 1
ATOM 1982 O O . ASP B 1 81 ? -5.301 -10.586 0.52 1 92.94 81 ASP B O 1
ATOM 1986 N N . GLN B 1 82 ? -7.305 -10.25 -0.197 1 94.12 82 GLN B N 1
ATOM 1987 C CA . GLN B 1 82 ? -6.914 -9.812 -1.533 1 94.12 82 GLN B CA 1
ATOM 1988 C C . GLN B 1 82 ? -7.715 -8.586 -1.968 1 94.12 82 GLN B C 1
ATOM 1990 O O . GLN B 1 82 ? -8.938 -8.656 -2.109 1 94.12 82 GLN B O 1
ATOM 1995 N N . ARG B 1 83 ? -7.055 -7.531 -2.115 1 96.44 83 ARG B N 1
ATOM 1996 C CA . ARG B 1 83 ? -7.66 -6.258 -2.492 1 96.44 83 ARG B CA 1
ATOM 1997 C C . ARG B 1 83 ? -6.809 -5.531 -3.527 1 96.44 83 ARG B C 1
ATOM 1999 O O . ARG B 1 83 ? -5.602 -5.758 -3.613 1 96.44 83 ARG B O 1
ATOM 2006 N N . ILE B 1 84 ? -7.457 -4.723 -4.32 1 97.56 84 ILE B N 1
ATOM 2007 C CA . ILE B 1 84 ? -6.734 -3.877 -5.262 1 97.56 84 ILE B CA 1
ATOM 2008 C C . ILE B 1 84 ? -7.383 -2.496 -5.324 1 97.56 84 ILE B C 1
ATOM 2010 O O . ILE B 1 84 ? -8.609 -2.379 -5.27 1 97.56 84 ILE B O 1
ATOM 2014 N N . GLU B 1 85 ? -6.559 -1.511 -5.348 1 97.75 85 GLU B N 1
ATOM 2015 C CA . GLU B 1 85 ? -6.969 -0.128 -5.574 1 97.75 85 GLU B CA 1
ATOM 2016 C C . GLU B 1 85 ? -6.246 0.471 -6.777 1 97.75 85 GLU B C 1
ATOM 2018 O O . GLU B 1 85 ? -5.051 0.235 -6.973 1 97.75 85 GLU B O 1
ATOM 2023 N N . VAL B 1 86 ? -6.984 1.148 -7.566 1 97.56 86 VAL B N 1
ATOM 2024 C CA . VAL B 1 86 ? -6.438 1.849 -8.719 1 97.56 86 VAL B CA 1
ATOM 2025 C C . VAL B 1 86 ? -6.859 3.316 -8.688 1 97.56 86 VAL B C 1
ATOM 2027 O O . VAL B 1 86 ? -8.055 3.627 -8.711 1 97.56 86 VAL B O 1
ATOM 2030 N N . PHE B 1 87 ? -5.836 4.125 -8.625 1 96.38 87 PHE B N 1
ATOM 2031 C CA . PHE B 1 87 ? -6.066 5.562 -8.562 1 96.38 87 PHE B CA 1
ATOM 2032 C C . PHE B 1 87 ? -5.836 6.211 -9.922 1 96.38 87 PHE B C 1
ATOM 2034 O O . PHE B 1 87 ? -4.852 5.914 -10.594 1 96.38 87 PHE B O 1
ATOM 2041 N N . GLY B 1 88 ? -6.801 7.047 -10.289 1 93.06 88 GLY B N 1
ATOM 2042 C CA . GLY B 1 88 ? -6.676 7.809 -11.523 1 93.06 88 GLY B CA 1
ATOM 2043 C C . GLY B 1 88 ? -7.129 9.25 -11.383 1 93.06 88 GLY B C 1
ATOM 2044 O O . GLY B 1 88 ? -7.473 9.695 -10.281 1 93.06 88 GLY B O 1
ATOM 2045 N N . ALA B 1 89 ? -7.133 9.938 -12.461 1 91.44 89 ALA B N 1
ATOM 2046 C CA . ALA B 1 89 ? -7.406 11.367 -12.484 1 91.44 89 ALA B CA 1
ATOM 2047 C C . ALA B 1 89 ? -8.836 11.664 -12.023 1 91.44 89 ALA B C 1
ATOM 2049 O O . ALA B 1 89 ? -9.102 12.719 -11.445 1 91.44 89 ALA B O 1
ATOM 2050 N N . ALA B 1 90 ? -9.734 10.742 -12.242 1 93.06 90 ALA B N 1
ATOM 2051 C CA . ALA B 1 90 ? -11.148 11 -11.961 1 93.06 90 ALA B CA 1
ATOM 2052 C C . ALA B 1 90 ? -11.578 10.32 -10.664 1 93.06 90 ALA B C 1
ATOM 2054 O O . ALA B 1 90 ? -12.758 10.359 -10.297 1 93.06 90 ALA B O 1
ATOM 2055 N N . GLY B 1 91 ? -10.633 9.688 -10.07 1 93.69 91 GLY B N 1
ATOM 2056 C CA . GLY B 1 91 ? -10.984 9.039 -8.82 1 93.69 91 GLY B CA 1
ATOM 2057 C C . GLY B 1 91 ? -10.281 7.715 -8.609 1 93.69 91 GLY B C 1
ATOM 2058 O O . GLY B 1 91 ? -9.156 7.52 -9.086 1 93.69 91 GLY B O 1
ATOM 2059 N N . MET B 1 92 ? -10.906 6.883 -7.73 1 94.88 92 MET B N 1
ATOM 2060 C CA . MET B 1 92 ? -10.328 5.594 -7.363 1 94.88 92 MET B CA 1
ATOM 2061 C C . MET B 1 92 ? -11.344 4.469 -7.547 1 94.88 92 MET B C 1
ATOM 2063 O O . MET B 1 92 ? -12.523 4.641 -7.238 1 94.88 92 MET B O 1
ATOM 2067 N N . VAL B 1 93 ? -10.898 3.389 -8.109 1 95.81 93 VAL B N 1
ATOM 2068 C CA . VAL B 1 93 ? -11.688 2.16 -8.148 1 95.81 93 VAL B CA 1
ATOM 2069 C C . VAL B 1 93 ? -11.055 1.116 -7.23 1 95.81 93 VAL B C 1
ATOM 2071 O O . VAL B 1 93 ? -9.828 0.958 -7.207 1 95.81 93 VAL B O 1
ATOM 2074 N N . THR B 1 94 ? -11.93 0.442 -6.441 1 95.94 94 THR B N 1
ATOM 2075 C CA . THR B 1 94 ? -11.422 -0.599 -5.559 1 95.94 94 THR B CA 1
ATOM 2076 C C . THR B 1 94 ? -12.18 -1.907 -5.766 1 95.94 94 THR B C 1
ATOM 2078 O O . THR B 1 94 ? -13.352 -1.897 -6.156 1 95.94 94 THR B O 1
ATOM 2081 N N . SER B 1 95 ? -11.469 -3.033 -5.691 1 95.62 95 SER B N 1
ATOM 2082 C CA . SER B 1 95 ? -12.023 -4.359 -5.441 1 95.62 95 SER B CA 1
ATOM 2083 C C . SER B 1 95 ? -11.633 -4.875 -4.062 1 95.62 95 SER B C 1
ATOM 2085 O O . SER B 1 95 ? -10.453 -5.121 -3.797 1 95.62 95 SER B O 1
ATOM 2087 N N . ASP B 1 96 ? -12.672 -5.035 -3.221 1 93.81 96 ASP B N 1
ATOM 2088 C CA . ASP B 1 96 ? -12.414 -5.316 -1.812 1 93.81 96 ASP B CA 1
ATOM 2089 C C . ASP B 1 96 ? -12.648 -6.789 -1.493 1 93.81 96 ASP B C 1
ATOM 2091 O O . ASP B 1 96 ? -13.062 -7.559 -2.365 1 93.81 96 ASP B O 1
ATOM 2095 N N . ASN B 1 97 ? -12.367 -7.102 -0.231 1 92.94 97 ASN B N 1
ATOM 2096 C CA . ASN B 1 97 ? -12.57 -8.469 0.244 1 92.94 97 ASN B CA 1
ATOM 2097 C C . ASN B 1 97 ? -14.055 -8.836 0.294 1 92.94 97 ASN B C 1
ATOM 2099 O O . ASN B 1 97 ? -14.906 -7.957 0.428 1 92.94 97 ASN B O 1
ATOM 2103 N N . VAL B 1 98 ? -14.266 -10.078 0.154 1 88.44 98 VAL B N 1
ATOM 2104 C CA . VAL B 1 98 ? -15.609 -10.625 0.301 1 88.44 98 VAL B CA 1
ATOM 2105 C C . VAL B 1 98 ? -15.68 -11.477 1.563 1 88.44 98 VAL B C 1
ATOM 2107 O O . VAL B 1 98 ? -15.023 -12.516 1.658 1 88.44 98 VAL B O 1
ATOM 2110 N N . PRO B 1 99 ? -16.484 -10.984 2.492 1 89.56 99 PRO B N 1
ATOM 2111 C CA . PRO B 1 99 ? -16.609 -11.797 3.705 1 89.56 99 PRO B CA 1
ATOM 2112 C C . PRO B 1 99 ? -17.312 -13.125 3.457 1 89.56 99 PRO B C 1
ATOM 2114 O O . PRO B 1 99 ? -18.062 -13.266 2.479 1 89.56 99 PRO B O 1
ATOM 2117 N N . ALA B 1 100 ? -17.047 -14.047 4.379 1 88.62 100 ALA B N 1
ATOM 2118 C CA . ALA B 1 100 ? -17.688 -15.344 4.27 1 88.62 100 ALA B CA 1
ATOM 2119 C C . ALA B 1 100 ? -19.203 -15.211 4.41 1 88.62 100 ALA B C 1
ATOM 2121 O O . ALA B 1 100 ? -19.969 -15.891 3.709 1 88.62 100 ALA B O 1
ATOM 2122 N N . LEU B 1 101 ? -19.609 -14.43 5.395 1 89.31 101 LEU B N 1
ATOM 2123 C CA . LEU B 1 101 ? -21.016 -14.086 5.59 1 89.31 101 LEU B CA 1
ATOM 2124 C C . LEU B 1 101 ? -21.203 -12.578 5.66 1 89.31 101 LEU B C 1
ATOM 2126 O O . LEU B 1 101 ? -20.375 -11.875 6.254 1 89.31 101 LEU B O 1
ATOM 2130 N N . ASN B 1 102 ? -22.281 -12.156 5.121 1 89.12 102 ASN B N 1
ATOM 2131 C CA . ASN B 1 102 ? -22.547 -10.719 5.137 1 89.12 102 ASN B CA 1
ATOM 2132 C C . ASN B 1 102 ? -23.25 -10.297 6.426 1 89.12 102 ASN B C 1
ATOM 2134 O O . ASN B 1 102 ? -23.484 -9.102 6.648 1 89.12 102 ASN B O 1
ATOM 2138 N N . THR B 1 103 ? -23.406 -11.188 7.234 1 90.06 103 THR B N 1
ATOM 2139 C CA . THR B 1 103 ? -24.125 -10.898 8.469 1 90.06 103 THR B CA 1
ATOM 2140 C C . THR B 1 103 ? -23.219 -10.18 9.469 1 90.06 103 THR B C 1
ATOM 2142 O O . THR B 1 103 ? -22.062 -10.562 9.656 1 90.06 103 THR B O 1
ATOM 2145 N N . GLN B 1 104 ? -23.781 -9.148 10.062 1 91.19 104 GLN B N 1
ATOM 2146 C CA . GLN B 1 104 ? -23.109 -8.445 11.148 1 91.19 104 GLN B CA 1
ATOM 2147 C C . GLN B 1 104 ? -23.891 -8.586 12.453 1 91.19 104 GLN B C 1
ATOM 2149 O O . GLN B 1 104 ? -25.125 -8.562 12.453 1 91.19 104 GLN B O 1
ATOM 2154 N N . LEU B 1 105 ? -23.109 -8.844 13.477 1 92.62 105 LEU B N 1
ATOM 2155 C CA . LEU B 1 105 ? -23.703 -8.914 14.805 1 92.62 105 LEU B CA 1
ATOM 2156 C C . LEU B 1 105 ? -23.344 -7.672 15.617 1 92.62 105 LEU B C 1
ATOM 2158 O O . LEU B 1 105 ? -22.172 -7.34 15.773 1 92.62 105 LEU B O 1
ATOM 2162 N N . PHE B 1 106 ? -24.359 -6.93 16.016 1 94.88 106 PHE B N 1
ATOM 2163 C CA . PHE B 1 106 ? -24.172 -5.727 16.828 1 94.88 106 PHE B CA 1
ATOM 2164 C C . PHE B 1 106 ? -24.516 -5.988 18.281 1 94.88 106 PHE B C 1
ATOM 2166 O O . PHE B 1 106 ? -25.594 -6.48 18.594 1 94.88 106 PHE B O 1
ATOM 2173 N N . LYS B 1 107 ? -23.547 -5.602 19.219 1 94 107 LYS B N 1
ATOM 2174 C CA . LYS B 1 107 ? -23.719 -5.699 20.672 1 94 107 LYS B CA 1
ATOM 2175 C C . LYS B 1 107 ? -23.25 -4.434 21.359 1 94 107 LYS B C 1
ATOM 2177 O O . LYS B 1 107 ? -22.797 -3.49 20.719 1 94 107 LYS B O 1
ATOM 2182 N N . THR B 1 108 ? -23.422 -4.387 22.656 1 93.88 108 THR B N 1
ATOM 2183 C CA . THR B 1 108 ? -23.062 -3.203 23.422 1 93.88 108 THR B CA 1
ATOM 2184 C C . THR B 1 108 ? -21.578 -2.877 23.266 1 93.88 108 THR B C 1
ATOM 2186 O O . THR B 1 108 ? -21.188 -1.707 23.234 1 93.88 108 THR B O 1
ATOM 2189 N N . GLY B 1 109 ? -20.812 -3.846 23.062 1 93.88 109 GLY B N 1
ATOM 2190 C CA . GLY B 1 109 ? -19.375 -3.65 23 1 93.88 109 GLY B CA 1
ATOM 2191 C C . GLY B 1 109 ? -18.875 -3.393 21.578 1 93.88 109 GLY B C 1
ATOM 2192 O O . GLY B 1 109 ? -17.672 -3.223 21.359 1 93.88 109 GLY B O 1
ATOM 2193 N N . GLY B 1 110 ? -19.734 -3.398 20.656 1 92.94 110 GLY B N 1
ATOM 2194 C CA . GLY B 1 110 ? -19.328 -3.176 19.281 1 92.94 110 GLY B CA 1
ATOM 2195 C C . GLY B 1 110 ? -19.922 -4.188 18.312 1 92.94 110 GLY B C 1
ATOM 2196 O O . GLY B 1 110 ? -20.891 -4.867 18.641 1 92.94 110 GLY B O 1
ATOM 2197 N N . SER B 1 111 ? -19.297 -4.074 17.047 1 91.69 111 SER B N 1
ATOM 2198 C CA . SER B 1 111 ? -19.812 -4.973 16.031 1 91.69 111 SER B CA 1
ATOM 2199 C C . SER B 1 111 ? -18.766 -5.992 15.602 1 91.69 111 SER B C 1
ATOM 2201 O O . SER B 1 111 ? -17.578 -5.777 15.797 1 91.69 111 SER B O 1
ATOM 2203 N N . SER B 1 112 ? -19.25 -7.113 15.188 1 91.38 112 SER B N 1
ATOM 2204 C CA . SER B 1 112 ? -18.391 -8.148 14.648 1 91.38 112 SER B CA 1
ATOM 2205 C C . SER B 1 112 ? -18.922 -8.688 13.328 1 91.38 112 SER B C 1
ATOM 2207 O O . SER B 1 112 ? -20.109 -8.555 13.031 1 91.38 112 SER B O 1
ATOM 2209 N N . GLN B 1 113 ? -17.906 -9.148 12.539 1 90.06 113 GLN B N 1
ATOM 2210 C CA . GLN B 1 113 ? -18.219 -9.766 11.25 1 90.06 113 GLN B CA 1
ATOM 2211 C C . GLN B 1 113 ? -17.453 -11.07 11.07 1 90.06 113 GLN B C 1
ATOM 2213 O O . GLN B 1 113 ? -16.438 -11.297 11.734 1 90.06 113 GLN B O 1
ATOM 2218 N N . SER B 1 114 ? -18.062 -11.891 10.203 1 88.12 114 SER B N 1
ATOM 2219 C CA . SER B 1 114 ? -17.391 -13.148 9.898 1 88.12 114 SER B CA 1
ATOM 2220 C C . SER B 1 114 ? -16.016 -12.914 9.266 1 88.12 114 SER B C 1
ATOM 2222 O O . SER B 1 114 ? -15.805 -11.891 8.609 1 88.12 114 SER B O 1
ATOM 2224 N N . PRO B 1 115 ? -15.125 -13.891 9.406 1 88.44 115 PRO B N 1
ATOM 2225 C CA . PRO B 1 115 ? -13.844 -13.789 8.695 1 88.44 115 PRO B CA 1
ATOM 2226 C C . PRO B 1 115 ? -14.008 -13.758 7.18 1 88.44 115 PRO B C 1
ATOM 2228 O O . PRO B 1 115 ? -15.086 -14.047 6.664 1 88.44 115 PRO B O 1
ATOM 2231 N N . LEU B 1 116 ? -12.953 -13.359 6.52 1 91.62 116 LEU B N 1
ATOM 2232 C CA . LEU B 1 116 ? -12.922 -13.453 5.062 1 91.62 116 LEU B CA 1
ATOM 2233 C C . LEU B 1 116 ? -12.984 -14.906 4.609 1 91.62 116 LEU B C 1
ATOM 2235 O O . LEU B 1 116 ? -12.766 -15.82 5.41 1 91.62 116 LEU B O 1
ATOM 2239 N N . LYS B 1 117 ? -13.344 -15.07 3.332 1 89.12 117 LYS B N 1
ATOM 2240 C CA . LYS B 1 117 ? -13.25 -16.406 2.762 1 89.12 117 LYS B CA 1
ATOM 2241 C C . LYS B 1 117 ? -11.852 -16.984 2.939 1 89.12 117 LYS B C 1
ATOM 2243 O O . LYS B 1 117 ? -10.867 -16.25 2.924 1 89.12 117 LYS B O 1
ATOM 2248 N N . HIS B 1 118 ? -11.773 -18.25 3.014 1 83.44 118 HIS B N 1
ATOM 2249 C CA . HIS B 1 118 ? -10.531 -18.844 3.498 1 83.44 118 HIS B CA 1
ATOM 2250 C C . HIS B 1 118 ? -9.633 -19.266 2.342 1 83.44 118 HIS B C 1
ATOM 2252 O O . HIS B 1 118 ? -8.445 -19.547 2.539 1 83.44 118 HIS B O 1
ATOM 2258 N N . SER B 1 119 ? -10.289 -19.344 1.124 1 83.19 119 SER B N 1
ATOM 2259 C CA . SER B 1 119 ? -9.453 -19.891 0.059 1 83.19 119 SER B CA 1
ATOM 2260 C C . SER B 1 119 ? -9.742 -19.203 -1.273 1 83.19 119 SER B C 1
ATOM 2262 O O . SER B 1 119 ? -10.805 -18.609 -1.453 1 83.19 119 SER B O 1
ATOM 2264 N N . PHE B 1 120 ? -8.805 -19.453 -2.219 1 84.56 120 PHE B N 1
ATOM 2265 C CA . PHE B 1 120 ? -8.906 -18.906 -3.568 1 84.56 120 PHE B CA 1
ATOM 2266 C C . PHE B 1 120 ? -10.141 -19.453 -4.281 1 84.56 120 PHE B C 1
ATOM 2268 O O . PHE B 1 120 ? -10.906 -18.688 -4.875 1 84.56 120 PHE B O 1
ATOM 2275 N N . PRO B 1 121 ? -10.266 -20.75 -4.176 1 85.12 121 PRO B N 1
ATOM 2276 C CA . PRO B 1 121 ? -11.422 -21.281 -4.902 1 85.12 121 PRO B CA 1
ATOM 2277 C C . PRO B 1 121 ? -12.75 -20.719 -4.383 1 85.12 121 PRO B C 1
ATOM 2279 O O . PRO B 1 121 ? -13.688 -20.516 -5.156 1 85.12 121 PRO B O 1
ATOM 2282 N N . GLN B 1 122 ? -12.828 -20.484 -3.156 1 86.31 122 GLN B N 1
ATOM 2283 C CA . GLN B 1 122 ? -14.047 -19.922 -2.598 1 86.31 122 GLN B CA 1
ATOM 2284 C C . GLN B 1 122 ? -14.266 -18.484 -3.072 1 86.31 122 GLN B C 1
ATOM 2286 O O . GLN B 1 122 ? -15.375 -18.109 -3.449 1 86.31 122 GLN B O 1
ATOM 2291 N N . ARG B 1 123 ? -13.242 -17.766 -3.113 1 88.38 123 ARG B N 1
ATOM 2292 C CA . ARG B 1 123 ? -13.344 -16.344 -3.443 1 88.38 123 ARG B CA 1
ATOM 2293 C C . ARG B 1 123 ? -13.578 -16.141 -4.938 1 88.38 123 ARG B C 1
ATOM 2295 O O . ARG B 1 123 ? -14.289 -15.227 -5.344 1 88.38 123 ARG B O 1
ATOM 2302 N N . TYR B 1 124 ? -12.969 -17.016 -5.711 1 91.44 124 TYR B N 1
ATOM 2303 C CA . TYR B 1 124 ? -13 -16.797 -7.156 1 91.44 124 TYR B CA 1
ATOM 2304 C C . TYR B 1 124 ? -13.688 -17.969 -7.859 1 91.44 124 TYR B C 1
ATOM 2306 O O . TYR B 1 124 ? -13.281 -18.359 -8.953 1 91.44 124 TYR B O 1
ATOM 2314 N N . ALA B 1 125 ? -14.664 -18.516 -7.309 1 90.88 125 ALA B N 1
ATOM 2315 C CA . ALA B 1 125 ? -15.352 -19.688 -7.848 1 90.88 125 ALA B CA 1
ATOM 2316 C C . ALA B 1 125 ? -15.789 -19.453 -9.289 1 90.88 125 ALA B C 1
ATOM 2318 O O . ALA B 1 125 ? -15.523 -20.281 -10.164 1 90.88 125 ALA B O 1
ATOM 2319 N N . ASP B 1 126 ? -16.406 -18.312 -9.562 1 92.12 126 ASP B N 1
ATOM 2320 C CA . ASP B 1 126 ? -16.844 -17.984 -10.914 1 92.12 126 ASP B CA 1
ATOM 2321 C C . ASP B 1 126 ? -15.656 -17.859 -11.859 1 92.12 126 ASP B C 1
ATOM 2323 O O . ASP B 1 126 ? -15.727 -18.281 -13.016 1 92.12 126 ASP B O 1
ATOM 2327 N N . GLY B 1 127 ? -14.648 -17.266 -11.352 1 91.69 127 GLY B N 1
ATOM 2328 C CA . GLY B 1 127 ? -13.445 -17.125 -12.156 1 91.69 127 GLY B CA 1
ATOM 2329 C C . GLY B 1 127 ? -12.867 -18.453 -12.602 1 91.69 127 GLY B C 1
ATOM 2330 O O . GLY B 1 127 ? -12.492 -18.625 -13.766 1 91.69 127 GLY B O 1
ATOM 2331 N N . TYR B 1 128 ? -12.859 -19.406 -11.75 1 92.12 128 TYR B N 1
ATOM 2332 C CA . TYR B 1 128 ? -12.32 -20.719 -12.07 1 92.12 128 TYR B CA 1
ATOM 2333 C C . TYR B 1 128 ? -13.211 -21.438 -13.078 1 92.12 128 TYR B C 1
ATOM 2335 O O . TYR B 1 128 ? -12.711 -22.094 -13.992 1 92.12 128 TYR B O 1
ATOM 2343 N N . THR B 1 129 ? -14.477 -21.281 -12.883 1 94.31 129 THR B N 1
ATOM 2344 C CA . THR B 1 129 ? -15.398 -21.875 -13.836 1 94.31 129 THR B CA 1
ATOM 2345 C C . THR B 1 129 ? -15.195 -21.281 -15.227 1 94.31 129 THR B C 1
ATOM 2347 O O . THR B 1 129 ? -15.094 -22.016 -16.219 1 94.31 129 THR B O 1
ATOM 2350 N N . GLU B 1 130 ? -15.117 -20 -15.234 1 94.75 130 GLU B N 1
ATOM 2351 C CA . GLU B 1 130 ? -14.938 -19.312 -16.516 1 94.75 130 GLU B CA 1
ATOM 2352 C C . GLU B 1 130 ? -13.602 -19.688 -17.156 1 94.75 130 GLU B C 1
ATOM 2354 O O . GLU B 1 130 ? -13.516 -19.844 -18.375 1 94.75 130 GLU B O 1
ATOM 2359 N N . GLU B 1 131 ? -12.641 -19.75 -16.328 1 93.12 131 GLU B N 1
ATOM 2360 C CA . GLU B 1 131 ? -11.328 -20.141 -16.828 1 93.12 131 GLU B CA 1
ATOM 2361 C C . GLU B 1 131 ? -11.359 -21.531 -17.453 1 93.12 131 GLU B C 1
ATOM 2363 O O . GLU B 1 131 ? -10.781 -21.75 -18.516 1 93.12 131 GLU B O 1
ATOM 2368 N N . MET B 1 132 ? -12.055 -22.422 -16.797 1 94.94 132 MET B N 1
ATOM 2369 C CA . MET B 1 132 ? -12.164 -23.797 -17.312 1 94.94 132 MET B CA 1
ATOM 2370 C C . MET B 1 132 ? -12.945 -23.812 -18.625 1 94.94 132 MET B C 1
ATOM 2372 O O . MET B 1 132 ? -12.547 -24.484 -19.578 1 94.94 132 MET B O 1
ATOM 2376 N N . ASN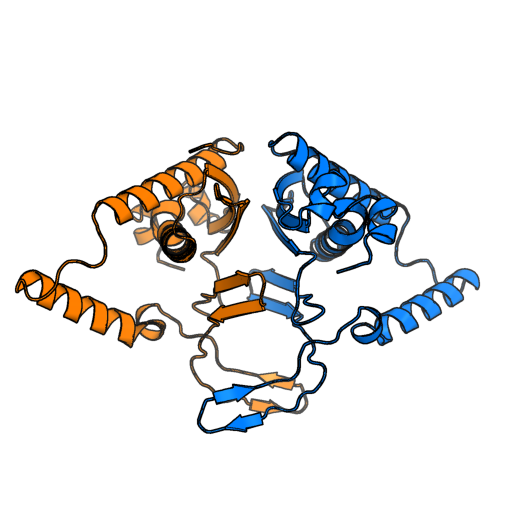 B 1 133 ? -14.008 -23.094 -18.672 1 96.31 133 ASN B N 1
ATOM 2377 C CA . ASN B 1 133 ? -14.781 -22.984 -19.891 1 96.31 133 ASN B CA 1
ATOM 2378 C C . ASN B 1 133 ? -13.953 -22.406 -21.031 1 96.31 133 ASN B C 1
ATOM 2380 O O . ASN B 1 133 ? -13.992 -22.906 -22.156 1 96.31 133 ASN B O 1
ATOM 2384 N N . HIS B 1 134 ? -13.273 -21.359 -20.719 1 96.06 134 HIS B N 1
ATOM 2385 C CA . HIS B 1 134 ? -12.398 -20.734 -21.703 1 96.06 134 HIS B CA 1
ATOM 2386 C C . HIS B 1 134 ? -11.367 -21.734 -22.219 1 96.06 134 HIS B C 1
ATOM 2388 O O . HIS B 1 134 ? -11.109 -21.797 -23.438 1 96.06 134 HIS B O 1
ATOM 2394 N N . PHE B 1 135 ? -10.797 -22.5 -21.328 1 94.94 135 PHE B N 1
ATOM 2395 C CA . PHE B 1 135 ? -9.789 -23.5 -21.688 1 94.94 135 PHE B CA 1
ATOM 2396 C C . PHE B 1 135 ? -10.383 -24.547 -22.625 1 94.94 135 PHE B C 1
ATOM 2398 O O . PHE B 1 135 ? -9.781 -24.859 -23.656 1 94.94 135 PHE B O 1
ATOM 2405 N N . ILE B 1 136 ? -11.531 -24.984 -22.281 1 96.88 136 ILE B N 1
ATOM 2406 C CA . ILE B 1 136 ? -12.219 -25.984 -23.109 1 96.88 136 ILE B CA 1
ATOM 2407 C C . ILE B 1 136 ? -12.539 -25.391 -24.484 1 96.88 136 ILE B C 1
ATOM 2409 O O . ILE B 1 136 ? -12.289 -26.031 -25.5 1 96.88 136 ILE B O 1
ATOM 2413 N N . ASN B 1 137 ? -13.039 -24.219 -24.469 1 97.12 137 ASN B N 1
ATOM 2414 C CA . ASN B 1 137 ? -13.367 -23.562 -25.719 1 97.12 137 ASN B CA 1
ATOM 2415 C C . ASN B 1 137 ? -12.133 -23.344 -26.594 1 97.12 137 ASN B C 1
ATOM 2417 O O . ASN B 1 137 ? -12.195 -23.453 -27.812 1 97.12 137 ASN B O 1
ATOM 2421 N N . ALA B 1 138 ? -11.062 -23 -25.984 1 95.06 138 ALA B N 1
ATOM 2422 C CA . ALA B 1 138 ? -9.812 -22.781 -26.703 1 95.06 138 ALA B CA 1
ATOM 2423 C C . ALA B 1 138 ? -9.336 -24.078 -27.359 1 95.06 138 ALA B C 1
ATOM 2425 O O . ALA B 1 138 ? -8.922 -24.094 -28.516 1 95.06 138 ALA B O 1
ATOM 2426 N N . ILE B 1 139 ? -9.453 -25.188 -26.656 1 95.56 139 ILE B N 1
ATOM 2427 C CA . ILE B 1 139 ? -9.031 -26.484 -27.156 1 95.56 139 ILE B CA 1
ATOM 2428 C C . ILE B 1 139 ? -9.914 -26.891 -28.344 1 95.56 139 ILE B C 1
ATOM 2430 O O . ILE B 1 139 ? -9.438 -27.484 -29.297 1 95.56 139 ILE B O 1
ATOM 2434 N N . ARG B 1 140 ? -11.07 -26.5 -28.25 1 97.19 140 ARG B N 1
ATOM 2435 C CA . ARG B 1 140 ? -12.031 -26.828 -29.312 1 97.19 140 ARG B CA 1
ATOM 2436 C C . ARG B 1 140 ? -11.953 -25.812 -30.453 1 97.19 140 ARG B C 1
ATOM 2438 O O . ARG B 1 140 ? -12.758 -25.859 -31.375 1 97.19 140 ARG B O 1
ATOM 2445 N N . ARG B 1 141 ? -11.023 -24.875 -30.344 1 95.75 141 ARG B N 1
ATOM 2446 C CA . ARG B 1 141 ? -10.75 -23.859 -31.359 1 95.75 141 ARG B CA 1
ATOM 2447 C C . ARG B 1 141 ? -11.953 -22.938 -31.547 1 95.75 141 ARG B C 1
ATOM 2449 O O . ARG B 1 141 ? -12.195 -22.438 -32.656 1 95.75 141 ARG B O 1
ATOM 2456 N N . LYS B 1 142 ? -12.719 -22.797 -30.469 1 96.38 142 LYS B N 1
ATOM 2457 C CA . LYS B 1 142 ? -13.852 -21.875 -30.5 1 96.38 142 LYS B CA 1
ATOM 2458 C C . LYS B 1 142 ? -13.438 -20.469 -30.078 1 96.38 142 LYS B C 1
ATOM 2460 O O . LYS B 1 142 ? -14.133 -19.5 -30.406 1 96.38 142 LYS B O 1
ATOM 2465 N N . GLU B 1 143 ? -12.477 -20.422 -29.281 1 93.69 143 GLU B N 1
ATOM 2466 C CA . GLU B 1 143 ? -11.93 -19.156 -28.812 1 93.69 143 GLU B CA 1
ATOM 2467 C C . GLU B 1 143 ? -10.398 -19.188 -28.797 1 93.69 143 GLU B C 1
ATOM 2469 O O . GLU B 1 143 ? -9.805 -20.266 -28.688 1 93.69 143 GLU B O 1
ATOM 2474 N N . SER B 1 144 ? -9.836 -18.062 -29 1 93.88 144 SER B N 1
ATOM 2475 C CA . SER B 1 144 ? -8.398 -17.953 -28.828 1 93.88 144 SER B CA 1
ATOM 2476 C C . SER B 1 144 ? -8.039 -17.766 -27.359 1 93.88 144 SER B C 1
ATOM 2478 O O . SER B 1 144 ? -8.836 -17.234 -26.578 1 93.88 144 SER B O 1
ATOM 2480 N N . LEU B 1 145 ? -6.836 -18.219 -27 1 92.06 145 LEU B N 1
ATOM 2481 C CA . LEU B 1 145 ? -6.355 -18.031 -25.625 1 92.06 145 LEU B CA 1
ATOM 2482 C C . LEU B 1 145 ? -6.273 -16.547 -25.266 1 92.06 145 LEU B C 1
ATOM 2484 O O . LEU B 1 145 ? -5.742 -15.758 -26.047 1 92.06 145 LEU B O 1
ATOM 2488 N N . ARG B 1 146 ? -6.812 -16.281 -24.062 1 89.62 146 ARG B N 1
ATOM 2489 C CA . ARG B 1 146 ? -6.84 -14.891 -23.609 1 89.62 146 ARG B CA 1
ATOM 2490 C C . ARG B 1 146 ? -5.496 -14.484 -23.016 1 89.62 146 ARG B C 1
ATOM 2492 O O . ARG B 1 146 ? -5.148 -13.297 -23 1 89.62 146 ARG B O 1
ATOM 2499 N N . VAL B 1 147 ? -4.848 -15.383 -22.422 1 89.75 147 VAL B N 1
ATOM 2500 C CA . VAL B 1 147 ? -3.525 -15.148 -21.859 1 89.75 147 VAL B CA 1
ATOM 2501 C C . VAL B 1 147 ? -2.455 -15.695 -22.797 1 89.75 147 VAL B C 1
ATOM 2503 O O . VAL B 1 147 ? -2.416 -16.891 -23.078 1 89.75 147 VAL B O 1
ATOM 2506 N N . SER B 1 148 ? -1.585 -14.859 -23.281 1 90.25 148 SER B N 1
ATOM 2507 C CA . SER B 1 148 ? -0.568 -15.25 -24.25 1 90.25 148 SER B CA 1
ATOM 2508 C C . SER B 1 148 ? 0.715 -15.695 -23.547 1 90.25 148 SER B C 1
ATOM 2510 O O . SER B 1 148 ? 0.918 -15.414 -22.375 1 90.25 148 SER B O 1
ATOM 2512 N N . LYS B 1 149 ? 1.483 -16.375 -24.344 1 91.31 149 LYS B N 1
ATOM 2513 C CA . LYS B 1 149 ? 2.816 -16.734 -23.859 1 91.31 149 LYS B CA 1
ATOM 2514 C C . LYS B 1 149 ? 3.613 -15.508 -23.453 1 91.31 149 LYS B C 1
ATOM 2516 O O . LYS B 1 149 ? 4.324 -15.523 -22.453 1 91.31 149 LYS B O 1
ATOM 2521 N N . ASP B 1 150 ? 3.453 -14.438 -24.203 1 90.94 150 ASP B N 1
ATOM 2522 C CA . ASP B 1 150 ? 4.18 -13.203 -23.938 1 90.94 150 ASP B CA 1
ATOM 2523 C C . ASP B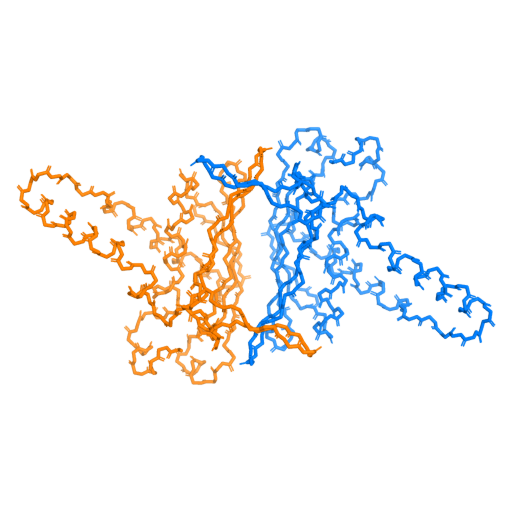 1 150 ? 3.734 -12.586 -22.609 1 90.94 150 ASP B C 1
ATOM 2525 O O . ASP B 1 150 ? 4.547 -12.016 -21.875 1 90.94 150 ASP B O 1
ATOM 2529 N N . ASP B 1 151 ? 2.484 -12.75 -22.266 1 90.12 151 ASP B N 1
ATOM 2530 C CA . ASP B 1 151 ? 1.974 -12.266 -21 1 90.12 151 ASP B CA 1
ATOM 2531 C C . ASP B 1 151 ? 2.639 -12.984 -19.828 1 90.12 151 ASP B C 1
ATOM 2533 O O . ASP B 1 151 ? 3.068 -12.352 -18.859 1 90.12 151 ASP B O 1
ATOM 2537 N N . VAL B 1 152 ? 2.752 -14.211 -19.953 1 91.88 152 VAL B N 1
ATOM 2538 C CA . VAL B 1 152 ? 3.309 -15.039 -18.906 1 91.88 152 VAL B CA 1
ATOM 2539 C C . VAL B 1 152 ? 4.797 -14.734 -18.734 1 91.88 152 VAL B C 1
ATOM 2541 O O . VAL B 1 152 ? 5.273 -14.555 -17.609 1 91.88 152 VAL B O 1
ATOM 2544 N N . LEU B 1 153 ? 5.504 -14.625 -19.797 1 94.06 153 LEU B N 1
ATOM 2545 C CA . LEU B 1 153 ? 6.934 -14.352 -19.75 1 94.06 153 LEU B CA 1
ATOM 2546 C C . LEU B 1 153 ? 7.207 -12.969 -19.172 1 94.06 153 LEU B C 1
ATOM 2548 O O . LEU B 1 153 ? 8.172 -12.789 -18.422 1 94.06 153 LEU B O 1
ATOM 2552 N N . ARG B 1 154 ? 6.371 -12.094 -19.5 1 93.75 154 ARG B N 1
ATOM 2553 C CA . ARG B 1 154 ? 6.508 -10.734 -18.969 1 93.75 154 ARG B CA 1
ATOM 2554 C C . ARG B 1 154 ? 6.402 -10.727 -17.453 1 93.75 154 ARG B C 1
ATOM 2556 O O . ARG B 1 154 ? 7.262 -10.156 -16.766 1 93.75 154 ARG B O 1
ATOM 2563 N N . SER B 1 155 ? 5.332 -11.328 -16.938 1 95.06 155 SER B N 1
ATOM 2564 C CA . SER B 1 155 ? 5.148 -11.367 -15.484 1 95.06 155 SER B CA 1
ATOM 2565 C C . SER B 1 155 ? 6.309 -12.078 -14.797 1 95.06 155 SER B C 1
ATOM 2567 O O . SER B 1 155 ? 6.766 -11.656 -13.734 1 95.06 155 SER B O 1
ATOM 2569 N N . TRP B 1 156 ? 6.746 -13.117 -15.461 1 95.62 156 TRP B N 1
ATOM 2570 C CA . TRP B 1 156 ? 7.867 -13.875 -14.922 1 95.62 156 TRP B CA 1
ATOM 2571 C C . TRP B 1 156 ? 9.133 -13.023 -14.867 1 95.62 156 TRP B C 1
ATOM 2573 O O . TRP B 1 156 ? 9.844 -13.023 -13.859 1 95.62 156 TRP B O 1
ATOM 2583 N N . HIS B 1 157 ? 9.352 -12.234 -15.898 1 97.25 157 HIS B N 1
ATOM 2584 C CA . HIS B 1 157 ? 10.531 -11.383 -15.969 1 97.25 157 HIS B CA 1
ATOM 2585 C C . HIS B 1 157 ? 10.484 -10.297 -14.898 1 97.25 157 HIS B C 1
ATOM 2587 O O . HIS B 1 157 ? 11.508 -9.992 -14.273 1 97.25 157 HIS B O 1
ATOM 2593 N N . VAL B 1 158 ? 9.359 -9.734 -14.695 1 98.44 158 VAL B N 1
ATOM 2594 C CA . VAL B 1 158 ? 9.211 -8.68 -13.695 1 98.44 158 VAL B CA 1
ATOM 2595 C C . VAL B 1 158 ? 9.438 -9.25 -12.297 1 98.44 158 VAL B C 1
ATOM 2597 O O . VAL B 1 158 ? 10.125 -8.641 -11.477 1 98.44 158 VAL B O 1
ATOM 2600 N N . VAL B 1 159 ? 8.906 -10.422 -12.062 1 98.44 159 VAL B N 1
ATOM 2601 C CA . VAL B 1 159 ? 9.039 -11.023 -10.742 1 98.44 159 VAL B CA 1
ATOM 2602 C C . VAL B 1 159 ? 10.5 -11.414 -10.5 1 98.44 159 VAL B C 1
ATOM 2604 O O . VAL B 1 159 ? 11 -11.289 -9.383 1 98.44 159 VAL B O 1
ATOM 2607 N N . ASP B 1 160 ? 11.133 -11.883 -11.547 1 98.38 160 ASP B N 1
ATOM 2608 C CA . ASP B 1 160 ? 12.562 -12.156 -11.445 1 98.38 160 ASP B CA 1
ATOM 2609 C C . ASP B 1 160 ? 13.328 -10.906 -11.031 1 98.38 160 ASP B C 1
ATOM 2611 O O . ASP B 1 160 ? 14.219 -10.969 -10.172 1 98.38 160 ASP B O 1
ATOM 2615 N N . ALA B 1 161 ? 13.016 -9.836 -11.617 1 98.75 161 ALA B N 1
ATOM 2616 C CA . ALA B 1 161 ? 13.656 -8.562 -11.289 1 98.75 161 ALA B CA 1
ATOM 2617 C C . ALA B 1 161 ? 13.359 -8.148 -9.852 1 98.75 161 ALA B C 1
ATOM 2619 O O . ALA B 1 161 ? 14.234 -7.629 -9.156 1 98.75 161 ALA B O 1
ATOM 2620 N N . ILE B 1 162 ? 12.211 -8.398 -9.406 1 98.81 162 ILE B N 1
ATOM 2621 C CA . ILE B 1 162 ? 11.812 -8.078 -8.039 1 98.81 162 ILE B CA 1
ATOM 2622 C C . ILE B 1 162 ? 12.617 -8.922 -7.059 1 98.81 162 ILE B C 1
ATOM 2624 O O . ILE B 1 162 ? 13.141 -8.406 -6.066 1 98.81 162 ILE B O 1
ATOM 2628 N N . GLU B 1 163 ? 12.672 -10.188 -7.367 1 98.56 163 GLU B N 1
ATOM 2629 C CA . GLU B 1 163 ? 13.461 -11.07 -6.516 1 98.56 163 GLU B CA 1
ATOM 2630 C C . GLU B 1 163 ? 14.93 -10.664 -6.504 1 98.56 163 GLU B C 1
ATOM 2632 O O . GLU B 1 163 ? 15.57 -10.641 -5.449 1 98.56 163 GLU B O 1
ATOM 2637 N N . LYS B 1 164 ? 15.438 -10.32 -7.641 1 98.56 164 LYS B N 1
ATOM 2638 C CA . LYS B 1 164 ? 16.812 -9.828 -7.738 1 98.56 164 LYS B CA 1
ATOM 2639 C C . LYS B 1 164 ? 17 -8.562 -6.91 1 98.56 164 LYS B C 1
ATOM 2641 O O . LYS B 1 164 ? 18.031 -8.391 -6.254 1 98.56 164 LYS B O 1
ATOM 2646 N N . SER B 1 165 ? 16.062 -7.652 -6.98 1 98.81 165 SER B N 1
ATOM 2647 C CA . SER B 1 165 ? 16.109 -6.43 -6.188 1 98.81 165 SER B CA 1
ATOM 2648 C C . SER B 1 165 ? 16.203 -6.742 -4.699 1 98.81 165 SER B C 1
ATOM 2650 O O . SER B 1 165 ? 16.984 -6.133 -3.975 1 98.81 165 SER B O 1
ATOM 2652 N N . PHE B 1 166 ? 15.43 -7.73 -4.262 1 98.62 166 PHE B N 1
ATOM 2653 C CA . PHE B 1 166 ? 15.453 -8.141 -2.861 1 98.62 166 PHE B CA 1
ATOM 2654 C C . PHE B 1 166 ? 16.844 -8.633 -2.463 1 98.62 166 PHE B C 1
ATOM 2656 O O . PHE B 1 166 ? 17.391 -8.188 -1.458 1 98.62 166 PHE B O 1
ATOM 2663 N N . HIS B 1 167 ? 17.359 -9.422 -3.252 1 97.94 167 HIS B N 1
ATOM 2664 C CA . HIS B 1 167 ? 18.641 -10.039 -2.906 1 97.94 167 HIS B CA 1
ATOM 2665 C C . HIS B 1 167 ? 19.781 -9.031 -2.971 1 97.94 167 HIS B C 1
ATOM 2667 O O . HIS B 1 167 ? 20.688 -9.062 -2.141 1 97.94 167 HIS B O 1
ATOM 2673 N N . SER B 1 168 ? 19.719 -8.117 -3.904 1 98 168 SER B N 1
ATOM 2674 C CA . SER B 1 168 ? 20.812 -7.176 -4.094 1 98 168 SER B CA 1
ATOM 2675 C 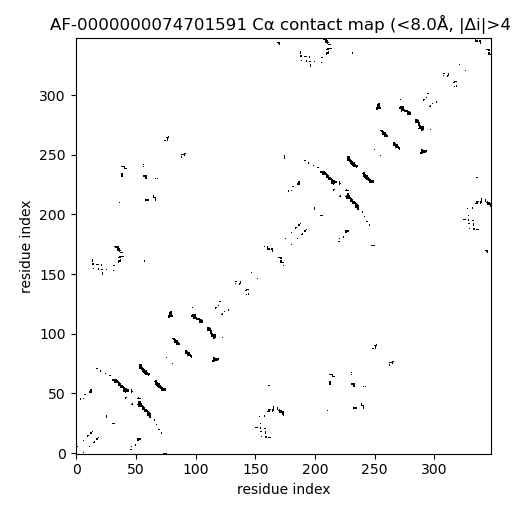C . SER B 1 168 ? 20.656 -5.957 -3.189 1 98 168 SER B C 1
ATOM 2677 O O . SER B 1 168 ? 21.625 -5.223 -2.961 1 98 168 SER B O 1
ATOM 2679 N N . GLY B 1 169 ? 19.469 -5.668 -2.781 1 97.56 169 GLY B N 1
ATOM 2680 C CA . GLY B 1 169 ? 19.203 -4.469 -2.01 1 97.56 169 GLY B CA 1
ATOM 2681 C C . GLY B 1 169 ? 19.188 -3.209 -2.854 1 97.56 169 GLY B C 1
ATOM 2682 O O . GLY B 1 169 ? 19.312 -2.102 -2.328 1 97.56 169 GLY B O 1
ATOM 2683 N N . LYS B 1 170 ? 19.078 -3.424 -4.148 1 98.19 170 LYS B N 1
ATOM 2684 C CA . LYS B 1 170 ? 19.109 -2.303 -5.082 1 98.19 170 LYS B CA 1
ATOM 2685 C C . LYS B 1 170 ? 17.922 -2.348 -6.035 1 98.19 170 LYS B C 1
ATOM 2687 O O . LYS B 1 170 ? 17.375 -3.42 -6.305 1 98.19 170 LYS B O 1
ATOM 2692 N N . PRO B 1 171 ? 17.5 -1.113 -6.441 1 98.69 171 PRO B N 1
ATOM 2693 C CA . PRO B 1 171 ? 16.516 -1.148 -7.523 1 98.69 171 PRO B CA 1
ATOM 2694 C C . PRO B 1 171 ? 17.031 -1.85 -8.773 1 98.69 171 PRO B C 1
ATOM 2696 O O . PRO B 1 171 ? 18.234 -1.811 -9.055 1 98.69 171 PRO B O 1
ATOM 2699 N N . VAL B 1 172 ? 16.125 -2.496 -9.469 1 98.69 172 VAL B N 1
ATOM 2700 C CA . VAL B 1 172 ? 16.484 -3.172 -10.711 1 98.69 172 VAL B CA 1
ATOM 2701 C C . VAL B 1 172 ? 15.758 -2.506 -11.883 1 98.69 172 VAL B C 1
ATOM 2703 O O . VAL B 1 172 ? 14.555 -2.248 -11.82 1 98.69 172 VAL B O 1
ATOM 2706 N N . THR B 1 173 ? 16.516 -2.209 -12.945 1 97.31 173 THR B N 1
ATOM 2707 C CA . THR B 1 173 ? 15.961 -1.645 -14.172 1 97.31 173 THR B CA 1
ATOM 2708 C C . THR B 1 173 ? 15.648 -2.746 -15.18 1 97.31 173 THR B C 1
ATOM 2710 O O . THR B 1 173 ? 16.469 -3.648 -15.391 1 97.31 173 THR B O 1
ATOM 2713 N N . LEU B 1 174 ? 14.5 -2.598 -15.758 1 95.94 174 LEU B N 1
ATOM 2714 C CA . LEU B 1 174 ? 14.078 -3.572 -16.75 1 95.94 174 LEU B CA 1
ATOM 2715 C C . LEU B 1 174 ? 14.188 -2.992 -18.156 1 95.94 174 LEU B C 1
ATOM 2717 O O . LEU B 1 174 ? 14.062 -1.78 -18.344 1 95.94 174 LEU B O 1
#

Radius of gyration: 22.26 Å; Cα contacts (8 Å, |Δi|>4): 546; chains: 2; bounding box: 52×59×65 Å

pLDDT: mean 94.13, std 4.19, range [79.56, 98.94]

Organism: Acropora cervicornis (NCBI:txid6130)

Nearest PDB structures (foldseek):
  3ezy-assembly1_C  TM=9.377E-01  e=3.917E-18  Thermotoga maritima
  3ezy-assembly1_B  TM=9.374E-01  e=1.320E-17  Thermotoga maritima
  4hkt-assembly1_D  TM=9.484E-01  e=5.336E-17  Sinorhizobium meliloti 1021
  3euw-assembly1_C  TM=9.334E-01  e=2.938E-15  Corynebacterium glutamicum ATCC 13032
  3cea-assembly1_D  TM=8.921E-01  e=2.074E-12  Lactiplantibacillus plantarum WCFS1

Solvent-accessible surface area (backbone atoms only — not comparable to full-atom values): 19688 Å² total; per-residue (Å²): 110,79,57,67,77,52,55,76,69,46,70,37,49,49,68,59,49,47,28,58,57,48,38,54,50,32,62,74,70,70,51,67,56,38,36,29,32,34,50,68,31,46,84,50,64,72,46,37,74,69,74,36,50,43,33,40,38,37,44,31,35,31,85,89,53,52,72,48,77,44,83,45,61,54,68,53,76,57,29,56,82,58,70,49,77,47,80,46,91,88,29,73,51,75,48,71,70,60,53,63,44,90,60,70,50,80,55,97,91,44,72,50,68,51,51,36,30,76,41,65,64,72,71,38,46,67,56,53,51,49,50,51,50,49,51,53,33,29,75,70,67,72,40,76,74,87,74,47,72,67,56,52,52,48,28,51,51,53,35,51,41,30,51,49,6,44,74,68,64,36,62,32,78,101,109,81,58,66,76,52,54,75,69,46,70,37,49,48,69,58,49,47,30,58,57,46,38,52,49,32,60,72,70,69,51,66,57,38,35,30,32,33,51,69,31,47,83,51,65,71,45,36,73,69,74,37,50,41,34,40,40,36,43,32,35,30,85,88,54,52,72,47,76,45,84,46,63,54,65,53,74,56,27,55,82,57,69,48,77,46,80,45,91,89,29,73,51,75,48,70,70,60,54,63,43,91,60,69,53,79,52,96,91,43,73,49,66,52,51,37,28,76,41,65,64,73,70,38,45,67,58,53,52,49,50,49,50,51,51,53,32,30,76,69,67,73,40,77,75,87,74,48,72,67,56,53,51,49,29,50,51,54,35,50,40,31,50,48,6,43,75,68,64,36,62,33,79,100